Protein 5O9M (pdb70)

Structure (mmCIF, N/CA/C/O backbone):
data_5O9M
#
_entry.id   5O9M
#
_cell.length_a   47.527
_cell.length_b   77.592
_cell.length_c   99.325
_cell.angle_alpha   90.00
_cell.angle_beta   90.00
_cell.angle_gamma   90.00
#
_symmetry.space_group_name_H-M   'P 21 21 21'
#
loop_
_entity.id
_entity.type
_entity.pdbx_description
1 polymer 'Translationally-controlled tumor protein'
2 non-polymer DI(HYDROXYETHYL)ETHER
3 water water
#
loop_
_atom_site.group_PDB
_atom_site.id
_atom_site.type_symbol
_atom_site.label_atom_id
_atom_site.label_alt_id
_atom_site.label_comp_id
_atom_site.label_asym_id
_atom_site.label_entity_id
_atom_site.label_seq_id
_atom_site.pdbx_PDB_ins_code
_atom_site.Cartn_x
_atom_site.Cartn_y
_atom_site.Cartn_z
_atom_site.occupancy
_atom_site.B_iso_or_equiv
_atom_site.auth_seq_id
_atom_site.auth_comp_id
_atom_site.auth_asym_id
_atom_site.auth_atom_id
_atom_site.pdbx_PDB_model_num
ATOM 1 N N . MET A 1 1 ? -9.216 8.999 -20.816 1.00 15.51 1 MET A N 1
ATOM 2 C CA A MET A 1 1 ? -8.870 9.627 -22.119 0.60 12.02 1 MET A CA 1
ATOM 3 C CA B MET A 1 1 ? -9.001 9.668 -22.104 0.40 11.87 1 MET A CA 1
ATOM 4 C C . MET A 1 1 ? -9.396 8.784 -23.264 1.00 13.56 1 MET A C 1
ATOM 5 O O . MET A 1 1 ? -9.203 7.551 -23.243 1.00 14.63 1 MET A O 1
ATOM 14 N N . ILE A 1 2 ? -10.033 9.408 -24.248 1.00 11.55 2 ILE A N 1
ATOM 15 C CA . ILE A 1 2 ? -10.458 8.742 -25.461 1.00 11.78 2 ILE A CA 1
ATOM 16 C C . ILE A 1 2 ? -9.864 9.517 -26.643 1.00 11.19 2 ILE A C 1
ATOM 17 O O . ILE A 1 2 ? -9.888 10.775 -26.663 1.00 11.37 2 ILE A O 1
ATOM 22 N N . ILE A 1 3 ? -9.255 8.802 -27.574 1.00 10.84 3 ILE A N 1
ATOM 23 C CA . ILE A 1 3 ? -8.702 9.375 -28.799 1.00 10.54 3 ILE A CA 1
ATOM 24 C C . ILE A 1 3 ? -9.722 9.192 -29.937 1.00 10.47 3 ILE A C 1
ATOM 25 O O . ILE A 1 3 ? -10.315 8.096 -30.061 1.00 11.54 3 ILE A O 1
ATOM 30 N N . TYR A 1 4 ? -9.957 10.214 -30.763 1.00 9.96 4 TYR A N 1
ATOM 31 C CA . TYR A 1 4 ? -10.817 10.120 -31.923 1.00 9.07 4 TYR A CA 1
ATOM 32 C C . TYR A 1 4 ? -9.951 10.146 -33.172 1.00 10.90 4 TYR A C 1
ATOM 33 O O . TYR A 1 4 ? -9.201 11.125 -33.388 1.00 10.95 4 TYR A O 1
ATOM 42 N N . ARG A 1 5 ? -10.001 9.080 -33.963 1.00 10.88 5 ARG A N 1
ATOM 43 C CA . ARG A 1 5 ? -9.061 8.891 -35.064 1.00 10.42 5 ARG A CA 1
ATOM 44 C C . ARG A 1 5 ? -9.847 8.904 -36.384 1.00 11.72 5 ARG A C 1
ATOM 45 O O . ARG A 1 5 ? -10.984 8.415 -36.460 1.00 12.36 5 ARG A O 1
ATOM 53 N N . ASP A 1 6 ? -9.266 9.502 -37.398 1.00 10.01 6 ASP A N 1
ATOM 54 C CA . ASP A 1 6 ? -9.889 9.488 -38.748 1.00 10.32 6 ASP A CA 1
ATOM 55 C C . ASP A 1 6 ? -9.947 8.050 -39.275 1.00 11.21 6 ASP A C 1
ATOM 56 O O . ASP A 1 6 ? -8.935 7.389 -39.398 1.00 12.65 6 ASP A O 1
ATOM 61 N N . LEU A 1 7 ? -11.159 7.626 -39.585 1.00 13.85 7 LEU A N 1
ATOM 62 C CA A LEU A 1 7 ? -11.447 6.265 -40.048 0.60 15.63 7 LEU A CA 1
ATOM 63 C CA B LEU A 1 7 ? -11.434 6.267 -40.039 0.40 14.76 7 LEU A CA 1
ATOM 64 C C . LEU A 1 7 ? -10.696 5.926 -41.348 1.00 14.48 7 LEU A C 1
ATOM 65 O O . LEU A 1 7 ? -10.330 4.754 -41.583 1.00 18.55 7 LEU A O 1
ATOM 74 N N . ILE A 1 8 ? -10.485 6.938 -42.195 1.00 13.30 8 ILE A N 1
ATOM 75 C CA A ILE A 1 8 ? -9.825 6.761 -43.498 0.50 13.80 8 ILE A CA 1
ATOM 76 C CA B ILE A 1 8 ? -9.822 6.709 -43.472 0.50 13.77 8 ILE A CA 1
ATOM 77 C C . ILE A 1 8 ? -8.305 6.952 -43.426 1.00 14.77 8 ILE A C 1
ATOM 78 O O . ILE A 1 8 ? -7.531 6.116 -43.889 1.00 19.91 8 ILE A O 1
ATOM 87 N N . SER A 1 9 ? -7.860 8.079 -42.859 1.00 12.45 9 SER A N 1
ATOM 88 C CA . SER A 1 9 ? -6.431 8.404 -42.901 1.00 13.18 9 SER A CA 1
ATOM 89 C C . SER A 1 9 ? -5.633 7.853 -41.724 1.00 12.53 9 SER A C 1
ATOM 90 O O . SER A 1 9 ? -4.415 7.862 -41.740 1.00 15.71 9 SER A O 1
ATOM 93 N N . HIS A 1 10 ? -6.336 7.462 -40.664 1.00 12.55 10 HIS A N 1
ATOM 94 C CA . HIS A 1 10 ? -5.736 6.976 -39.414 1.00 12.40 10 HIS A CA 1
ATOM 95 C C . HIS A 1 10 ? -5.036 8.029 -38.596 1.00 12.71 10 HIS A C 1
ATOM 96 O O . HIS A 1 10 ? -4.319 7.701 -37.613 1.00 13.90 10 HIS A O 1
ATOM 103 N N . ASP A 1 11 ? -5.252 9.304 -38.927 1.00 11.47 11 ASP A N 1
ATOM 104 C CA . ASP A 1 11 ? -4.685 10.383 -38.107 1.00 12.39 11 ASP A CA 1
ATOM 105 C C . ASP A 1 11 ? -5.466 10.583 -36.835 1.00 10.65 11 ASP A C 1
ATOM 106 O O . ASP A 1 11 ? -6.697 10.590 -36.824 1.00 10.98 11 ASP A O 1
ATOM 111 N N . GLU A 1 12 ? -4.775 10.877 -35.753 1.00 10.05 12 GLU A N 1
ATOM 112 C CA . GLU A 1 12 ? -5.421 11.375 -34.542 1.00 10.52 12 GLU A CA 1
ATOM 113 C C . GLU A 1 12 ? -6.073 12.729 -34.850 1.00 11.76 12 GLU A C 1
ATOM 114 O O . GLU A 1 12 ? -5.373 13.648 -35.326 1.00 14.96 12 GLU A O 1
ATOM 120 N N . MET A 1 13 ? -7.357 12.893 -34.559 1.00 8.83 13 MET A N 1
ATOM 121 C CA . MET A 1 13 ? -8.037 14.170 -34.845 1.00 9.53 13 MET A CA 1
ATOM 122 C C . MET A 1 13 ? -8.239 15.022 -33.624 1.00 10.57 13 MET A C 1
ATOM 123 O O . MET A 1 13 ? -8.080 16.273 -33.695 1.00 11.44 13 MET A O 1
ATOM 128 N N . PHE A 1 14 ? -8.550 14.413 -32.489 1.00 9.92 14 PHE A N 1
ATOM 129 C CA . PHE A 1 14 ? -8.724 15.128 -31.223 1.00 10.25 14 PHE A CA 1
ATOM 130 C C . PHE A 1 14 ? -8.866 14.082 -30.133 1.00 10.25 14 PHE A C 1
ATOM 131 O O . PHE A 1 14 ? -8.791 12.865 -30.399 1.00 10.51 14 PHE A O 1
ATOM 139 N N . SER A 1 15 ? -9.007 14.532 -28.895 1.00 12.06 15 SER A N 1
ATOM 140 C CA . SER A 1 15 ? -9.262 13.620 -27.769 1.00 12.55 15 SER A CA 1
ATOM 141 C C . SER A 1 15 ? -10.313 14.265 -26.919 1.00 11.79 15 SER A C 1
ATOM 142 O O . SER A 1 15 ? -10.734 15.393 -27.177 1.00 12.92 15 SER A O 1
ATOM 145 N N . ASP A 1 16 ? -10.757 13.579 -25.864 1.00 12.63 16 ASP A N 1
ATOM 146 C CA . ASP A 1 16 ? -11.791 14.117 -24.992 1.00 13.30 16 ASP A CA 1
ATOM 147 C C . ASP A 1 16 ? -11.277 15.044 -23.886 1.00 12.80 16 ASP A C 1
ATOM 148 O O . ASP A 1 16 ? -11.929 15.222 -22.859 1.00 14.75 16 ASP A O 1
ATOM 153 N N . ILE A 1 17 ? -10.135 15.682 -24.136 1.00 12.30 17 ILE A N 1
ATOM 154 C CA A ILE A 1 17 ? -9.759 16.755 -23.233 0.50 13.97 17 ILE A CA 1
ATOM 155 C CA B ILE A 1 17 ? -9.616 16.842 -23.393 0.50 12.10 17 ILE A CA 1
ATOM 156 C C . ILE A 1 17 ? -10.599 17.990 -23.482 1.00 15.66 17 ILE A C 1
ATOM 157 O O . ILE A 1 17 ? -10.687 18.827 -22.592 1.00 21.50 17 ILE A O 1
ATOM 166 N N . TYR A 1 18 ? -11.300 18.089 -24.622 1.00 12.92 18 TYR A N 1
ATOM 167 C CA . TYR A 1 18 ? -12.163 19.226 -24.955 1.00 13.79 18 TYR A CA 1
ATOM 168 C C . TYR A 1 18 ? -13.619 18.865 -24.707 1.00 15.38 18 TYR A C 1
ATOM 169 O O . TYR A 1 18 ? -14.006 17.671 -24.637 1.00 18.77 18 TYR A O 1
ATOM 178 N N . LYS A 1 19 ? -14.448 19.890 -24.596 1.00 19.16 19 LYS A N 1
ATOM 179 C CA . LYS A 1 19 ? -15.906 19.708 -24.526 1.00 20.45 19 LYS A CA 1
ATOM 180 C C . LYS A 1 19 ? -16.399 19.257 -25.911 1.00 17.32 19 LYS A C 1
ATOM 181 O O . LYS A 1 19 ? -16.079 19.872 -26.933 1.00 20.29 19 LYS A O 1
ATOM 183 N N . ILE A 1 20 ? -17.172 18.179 -25.955 1.00 18.23 20 ILE A N 1
ATOM 184 C CA . ILE A 1 20 ? -17.652 17.612 -27.216 1.00 16.32 20 ILE A CA 1
ATOM 185 C C . ILE A 1 20 ? -19.141 17.444 -27.131 1.00 18.28 20 ILE A C 1
ATOM 186 O O . ILE A 1 20 ? -19.664 17.020 -26.095 1.00 20.65 20 ILE A O 1
ATOM 191 N N . ARG A 1 21 ? -19.862 17.839 -28.174 1.00 17.64 21 ARG A N 1
ATOM 192 C CA . ARG A 1 21 ? -21.291 17.590 -28.209 1.00 18.24 21 ARG A CA 1
ATOM 193 C C . ARG A 1 21 ? -21.726 17.151 -29.597 1.00 17.56 21 ARG A C 1
ATOM 194 O O . ARG A 1 21 ? -21.075 17.452 -30.598 1.00 17.66 21 ARG A O 1
ATOM 202 N N . GLU A 1 22 ? -22.802 16.387 -29.647 1.00 18.61 22 GLU A N 1
ATOM 203 C CA . GLU A 1 22 ? -23.365 15.956 -30.912 1.00 19.36 22 GLU A CA 1
ATOM 204 C C . GLU A 1 22 ? -24.282 17.003 -31.456 1.00 20.39 22 GLU A C 1
ATOM 205 O O . GLU A 1 22 ? -25.140 17.587 -30.746 1.00 24.85 22 GLU A O 1
ATOM 211 N N . ILE A 1 23 ? -24.146 17.231 -32.751 1.00 20.11 23 ILE A N 1
ATOM 212 C CA . ILE A 1 23 ? -25.051 18.124 -33.447 1.00 23.87 23 ILE A CA 1
ATOM 213 C C . ILE A 1 23 ? -25.554 17.456 -34.733 1.00 26.82 23 ILE A C 1
ATOM 214 O O . ILE A 1 23 ? -25.089 16.371 -35.106 1.00 21.20 23 ILE A O 1
ATOM 219 N N . ALA A 1 24 ? -26.501 18.102 -35.397 1.00 30.72 24 ALA A N 1
ATOM 220 C CA . ALA A 1 24 ? -27.031 17.619 -36.677 1.00 30.17 24 ALA A CA 1
ATOM 221 C C . ALA A 1 24 ? -27.608 16.204 -36.582 1.00 27.51 24 ALA A C 1
ATOM 222 O O . ALA A 1 24 ? -27.307 15.308 -37.397 1.00 26.70 24 ALA A O 1
ATOM 224 N N . ASP A 1 25 ? -28.439 16.028 -35.561 1.00 28.80 25 ASP A N 1
ATOM 225 C CA . ASP A 1 25 ? -29.097 14.763 -35.241 1.00 32.50 25 ASP A CA 1
ATOM 226 C C . ASP A 1 25 ? -28.131 13.593 -35.246 1.00 31.68 25 ASP A C 1
ATOM 227 O O . ASP A 1 25 ? -28.405 12.554 -35.837 1.00 32.48 25 ASP A O 1
ATOM 232 N N . GLY A 1 26 ? -26.978 13.791 -34.633 1.00 26.65 26 GLY A N 1
ATOM 233 C CA . GLY A 1 26 ? -26.021 12.717 -34.443 1.00 24.29 26 GLY A CA 1
ATOM 234 C C . GLY A 1 26 ? -25.014 12.533 -35.579 1.00 23.70 26 GLY A C 1
ATOM 235 O O . GLY A 1 26 ? -24.183 11.641 -35.528 1.00 23.93 26 GLY A O 1
ATOM 236 N N . LEU A 1 27 ? -25.074 13.405 -36.586 1.00 20.41 27 LEU A N 1
ATOM 237 C CA . LEU A 1 27 ? -24.157 13.306 -37.707 1.00 17.77 27 LEU A CA 1
ATOM 238 C C . LEU A 1 27 ? -22.758 13.856 -37.435 1.00 15.03 27 LEU A C 1
ATOM 239 O O . LEU A 1 27 ? -21.757 13.378 -37.991 1.00 15.75 27 LEU A O 1
ATOM 244 N N . CYS A 1 28 ? -22.677 14.874 -36.566 1.00 15.42 28 CYS A N 1
ATOM 245 C CA . CYS A 1 28 ? -21.425 15.586 -36.398 1.00 15.18 28 CYS A CA 1
ATOM 246 C C . CYS A 1 28 ? -21.092 15.693 -34.930 1.00 15.87 28 CYS A C 1
ATOM 247 O O . CYS A 1 28 ? -21.967 15.683 -34.048 1.00 16.14 28 CYS A O 1
ATOM 250 N N . LEU A 1 29 ? -19.796 15.796 -34.643 1.00 14.79 29 LEU A N 1
ATOM 251 C CA . LEU A 1 29 ? -19.351 16.185 -33.308 1.00 13.98 29 LEU A CA 1
ATOM 252 C C . LEU A 1 29 ? -18.804 17.591 -33.401 1.00 13.64 29 LEU A C 1
ATOM 253 O O . LEU A 1 29 ? -18.031 17.917 -34.314 1.00 14.66 29 LEU A O 1
ATOM 258 N N . GLU A 1 30 ? -19.187 18.418 -32.441 1.00 14.09 30 GLU A N 1
ATOM 259 C CA . GLU A 1 30 ? -18.723 19.774 -32.336 1.00 14.82 30 GLU A CA 1
ATOM 260 C C . GLU A 1 30 ? -17.794 19.827 -31.147 1.00 15.03 30 GLU A C 1
ATOM 261 O O . GLU A 1 30 ? -18.178 19.466 -30.033 1.00 16.64 30 GLU A O 1
ATOM 267 N N . VAL A 1 31 ? -16.540 20.203 -31.370 1.00 12.63 31 VAL A N 1
ATOM 268 C CA . VAL A 1 31 ? -15.507 20.130 -30.343 1.00 12.21 31 VAL A CA 1
ATOM 269 C C . VAL A 1 31 ? -15.110 21.576 -29.993 1.00 11.95 31 VAL A C 1
ATOM 270 O O . VAL A 1 31 ? -14.677 22.340 -30.875 1.00 12.83 31 VAL A O 1
ATOM 274 N N . GLU A 1 32 ? -15.309 21.977 -28.742 1.00 13.46 32 GLU A N 1
ATOM 275 C CA . GLU A 1 32 ? -15.062 23.379 -28.378 1.00 16.94 32 GLU A CA 1
ATOM 276 C C . GLU A 1 32 ? -13.635 23.511 -27.960 1.00 15.69 32 GLU A C 1
ATOM 277 O O . GLU A 1 32 ? -13.181 22.797 -27.053 1.00 20.20 32 GLU A O 1
ATOM 283 N N . GLY A 1 33 ? -12.947 24.463 -28.565 1.00 15.12 33 GLY A N 1
ATOM 284 C CA . GLY A 1 33 ? -11.535 24.649 -28.335 1.00 16.32 33 GLY A CA 1
ATOM 285 C C . GLY A 1 33 ? -11.296 25.884 -27.467 1.00 14.57 33 GLY A C 1
ATOM 286 O O . GLY A 1 33 ? -12.238 26.554 -27.021 1.00 17.02 33 GLY A O 1
ATOM 287 N N . LYS A 1 34 ? -10.026 26.138 -27.258 1.00 15.45 34 LYS A N 1
ATOM 288 C CA . LYS A 1 34 ? -9.637 27.372 -26.580 1.00 14.27 34 LYS A CA 1
ATOM 289 C C . LYS A 1 34 ? -8.526 28.014 -27.408 1.00 14.31 34 LYS A C 1
ATOM 290 O O . LYS A 1 34 ? -7.685 27.314 -27.993 1.00 14.00 34 LYS A O 1
ATOM 295 N N . MET A 1 35 ? -8.456 29.349 -27.429 1.00 15.34 35 MET A N 1
ATOM 296 C CA . MET A 1 35 ? -7.265 29.996 -27.971 1.00 16.29 35 MET A CA 1
ATOM 297 C C . MET A 1 35 ? -6.169 29.919 -26.978 1.00 15.95 35 MET A C 1
ATOM 298 O O . MET A 1 35 ? -6.387 30.247 -25.804 1.00 19.04 35 MET A O 1
ATOM 303 N N . VAL A 1 36 ? -4.995 29.520 -27.434 1.00 15.94 36 VAL A N 1
ATOM 304 C CA . VAL A 1 36 ? -3.808 29.362 -26.581 1.00 15.84 36 VAL A CA 1
ATOM 305 C C . VAL A 1 36 ? -2.559 29.892 -27.223 1.00 16.72 36 VAL A C 1
ATOM 306 O O . VAL A 1 36 ? -2.516 30.085 -28.449 1.00 17.23 36 VAL A O 1
ATOM 310 N N . SER A 1 37 ? -1.546 30.211 -26.425 1.00 17.06 37 SER A N 1
ATOM 311 C CA . SER A 1 37 ? -0.319 30.803 -26.949 1.00 18.07 37 SER A CA 1
ATOM 312 C C . SER A 1 37 ? 0.861 30.020 -26.504 1.00 17.82 37 SER A C 1
ATOM 313 O O . SER A 1 37 ? 1.048 29.749 -25.328 1.00 17.57 37 SER A O 1
ATOM 316 N N . ARG A 1 38 ? 1.706 29.653 -27.424 1.00 21.03 38 ARG A N 1
ATOM 317 C CA . ARG A 1 38 ? 2.929 28.973 -27.084 1.00 21.02 38 ARG A CA 1
ATOM 318 C C . ARG A 1 38 ? 4.046 29.871 -27.498 1.00 23.01 38 ARG A C 1
ATOM 319 O O . ARG A 1 38 ? 3.854 30.895 -28.167 1.00 23.46 38 ARG A O 1
ATOM 327 N N . THR A 1 39 ? 5.250 29.487 -27.117 1.00 23.05 39 THR A N 1
ATOM 328 C CA A THR A 1 39 ? 6.423 30.285 -27.479 0.60 23.27 39 THR A CA 1
ATOM 329 C CA B THR A 1 39 ? 6.401 30.277 -27.443 0.40 23.29 39 THR A CA 1
ATOM 330 C C . THR A 1 39 ? 7.439 29.427 -28.214 1.00 25.09 39 THR A C 1
ATOM 331 O O . THR A 1 39 ? 7.527 28.199 -28.019 1.00 24.69 39 THR A O 1
ATOM 338 N N . GLU A 1 40 ? 8.193 30.070 -29.083 1.00 25.86 40 GLU A N 1
ATOM 339 C CA . GLU A 1 40 ? 9.335 29.434 -29.746 1.00 30.82 40 GLU A CA 1
ATOM 340 C C . GLU A 1 40 ? 10.543 30.335 -29.626 1.00 36.26 40 GLU A C 1
ATOM 341 O O . GLU A 1 40 ? 10.395 31.564 -29.642 1.00 38.75 40 GLU A O 1
ATOM 347 N N . GLY A 1 41 ? 11.732 29.743 -29.500 1.00 35.24 41 GLY A N 1
ATOM 348 C CA . GLY A 1 41 ? 12.975 30.508 -29.442 1.00 37.71 41 GLY A CA 1
ATOM 349 C C . GLY A 1 41 ? 13.457 30.972 -30.808 1.00 43.06 41 GLY A C 1
ATOM 350 O O . GLY A 1 41 ? 13.061 30.403 -31.835 1.00 42.02 41 GLY A O 1
ATOM 351 N N . GLU A 1 63 ? 15.592 35.179 -27.697 1.00 44.56 63 GLU A N 1
ATOM 352 C CA . GLU A 1 63 ? 14.306 35.850 -27.531 1.00 45.16 63 GLU A CA 1
ATOM 353 C C . GLU A 1 63 ? 13.135 34.982 -27.999 1.00 42.71 63 GLU A C 1
ATOM 354 O O . GLU A 1 63 ? 13.220 34.279 -29.001 1.00 43.98 63 GLU A O 1
ATOM 360 N N . SER A 1 64 ? 12.036 35.025 -27.256 1.00 38.25 64 SER A N 1
ATOM 361 C CA . SER A 1 64 ? 10.860 34.244 -27.589 1.00 34.64 64 SER A CA 1
ATOM 362 C C . SER A 1 64 ? 9.940 34.920 -28.633 1.00 27.44 64 SER A C 1
ATOM 363 O O . SER A 1 64 ? 9.872 36.161 -28.696 1.00 30.55 64 SER A O 1
ATOM 366 N N . THR A 1 65 ? 9.281 34.110 -29.456 1.00 28.86 65 THR A N 1
ATOM 367 C CA . THR A 1 65 ? 8.165 34.557 -30.296 1.00 29.27 65 THR A CA 1
ATOM 368 C C . THR A 1 65 ? 6.902 33.928 -29.744 1.00 24.58 65 THR A C 1
ATOM 369 O O . THR A 1 65 ? 6.910 32.759 -29.350 1.00 27.22 65 THR A O 1
ATOM 373 N N . VAL A 1 66 ? 5.820 34.704 -29.673 1.00 24.79 66 VAL A N 1
ATOM 374 C CA . VAL A 1 66 ? 4.522 34.220 -29.232 1.00 22.37 66 VAL A CA 1
ATOM 375 C C . VAL A 1 66 ? 3.614 33.776 -30.403 1.00 22.87 66 VAL A C 1
ATOM 376 O O . VAL A 1 66 ? 3.415 34.545 -31.340 1.00 24.13 66 VAL A O 1
ATOM 380 N N . ILE A 1 67 ? 3.145 32.548 -30.379 1.00 20.65 67 ILE A N 1
ATOM 381 C CA . ILE A 1 67 ? 2.361 31.966 -31.470 1.00 22.56 67 ILE A CA 1
ATOM 382 C C . ILE A 1 67 ? 1.028 31.567 -30.891 1.00 21.18 67 ILE A C 1
ATOM 383 O O . ILE A 1 67 ? 0.951 30.734 -29.982 1.00 19.51 67 ILE A O 1
ATOM 388 N N . THR A 1 68 ? -0.045 32.131 -31.419 1.00 19.94 68 THR A N 1
ATOM 389 C CA . THR A 1 68 ? -1.401 31.918 -30.914 1.00 17.18 68 THR A CA 1
ATOM 390 C C . THR A 1 68 ? -2.219 31.109 -31.938 1.00 18.74 68 THR A C 1
ATOM 391 O O . THR A 1 68 ? -2.116 31.314 -33.181 1.00 20.72 68 THR A O 1
ATOM 395 N N . GLY A 1 69 ? -3.007 30.169 -31.466 1.00 14.84 69 GLY A N 1
ATOM 396 C CA . GLY A 1 69 ? -3.887 29.412 -32.304 1.00 15.70 69 GLY A CA 1
ATOM 397 C C . GLY A 1 69 ? -4.821 28.556 -31.472 1.00 16.52 69 GLY A C 1
ATOM 398 O O . GLY A 1 69 ? -4.868 28.677 -30.226 1.00 16.47 69 GLY A O 1
ATOM 399 N N . VAL A 1 70 ? -5.578 27.679 -32.107 1.00 13.94 70 VAL A N 1
ATOM 400 C CA . VAL A 1 70 ? -6.559 26.850 -31.441 1.00 13.02 70 VAL A CA 1
ATOM 401 C C . VAL A 1 70 ? -5.892 25.662 -30.846 1.00 13.19 70 VAL A C 1
ATOM 402 O O . VAL A 1 70 ? -5.118 24.972 -31.510 1.00 12.56 70 VAL A O 1
ATOM 406 N N . ASP A 1 71 ? -6.180 25.376 -29.566 1.00 11.84 71 ASP A N 1
ATOM 407 C CA . ASP A 1 71 ? -5.534 24.233 -28.932 1.00 12.27 71 ASP A CA 1
ATOM 408 C C . ASP A 1 71 ? -5.670 22.895 -29.668 1.00 11.66 71 ASP A C 1
ATOM 409 O O . ASP A 1 71 ? -4.696 22.155 -29.785 1.00 10.98 71 ASP A O 1
ATOM 414 N N . ILE A 1 72 ? -6.888 22.632 -30.133 1.00 9.98 72 ILE A N 1
ATOM 415 C CA . ILE A 1 72 ? -7.144 21.357 -30.824 1.00 10.47 72 ILE A CA 1
ATOM 416 C C . ILE A 1 72 ? -6.166 21.183 -31.977 1.00 11.60 72 ILE A C 1
ATOM 417 O O . ILE A 1 72 ? -5.611 20.108 -32.143 1.00 10.49 72 ILE A O 1
ATOM 422 N N . VAL A 1 73 ? -5.967 22.231 -32.777 1.00 9.26 73 VAL A N 1
ATOM 423 C CA . VAL A 1 73 ? -5.126 22.186 -33.939 1.00 10.38 73 VAL A CA 1
ATOM 424 C C . VAL A 1 73 ? -3.679 21.955 -33.550 1.00 10.74 73 VAL A C 1
ATOM 425 O O . VAL A 1 73 ? -3.000 21.087 -34.126 1.00 11.33 73 VAL A O 1
ATOM 429 N N . MET A 1 74 ? -3.172 22.690 -32.543 1.00 10.79 74 MET A N 1
ATOM 430 C CA . MET A 1 74 ? -1.788 22.553 -32.139 1.00 10.85 74 MET A CA 1
ATOM 431 C C . MET A 1 74 ? -1.532 21.179 -31.509 1.00 11.21 74 MET A C 1
ATOM 432 O O . MET A 1 74 ? -0.525 20.534 -31.796 1.00 13.32 74 MET A O 1
ATOM 437 N N . ASN A 1 75 ? -2.444 20.718 -30.639 1.00 9.44 75 ASN A N 1
ATOM 438 C CA . ASN A 1 75 ? -2.169 19.499 -29.845 1.00 10.06 75 ASN A CA 1
ATOM 439 C C . ASN A 1 75 ? -2.173 18.262 -30.704 1.00 9.90 75 ASN A C 1
ATOM 440 O O . ASN A 1 75 ? -1.473 17.308 -30.369 1.00 12.70 75 ASN A O 1
ATOM 445 N N . HIS A 1 76 ? -2.996 18.251 -31.755 1.00 8.62 76 HIS A N 1
ATOM 446 C CA . HIS A 1 76 ? -3.168 17.021 -32.562 1.00 9.63 76 HIS A CA 1
ATOM 447 C C . HIS A 1 76 ? -2.543 17.159 -33.946 1.00 10.44 76 HIS A C 1
ATOM 448 O O . HIS A 1 76 ? -2.723 16.298 -34.812 1.00 11.27 76 HIS A O 1
ATOM 455 N N . HIS A 1 77 ? -1.731 18.193 -34.132 1.00 10.60 77 HIS A N 1
ATOM 456 C CA . HIS A 1 77 ? -0.959 18.365 -35.368 1.00 10.05 77 HIS A CA 1
ATOM 457 C C . HIS A 1 77 ? -1.867 18.409 -36.588 1.00 11.64 77 HIS A C 1
ATOM 458 O O . HIS A 1 77 ? -1.551 17.829 -37.666 1.00 12.21 77 HIS A O 1
ATOM 465 N N . LEU A 1 78 ? -3.015 19.069 -36.465 1.00 9.89 78 LEU A N 1
ATOM 466 C CA . LEU A 1 78 ? -3.894 19.273 -37.604 1.00 10.01 78 LEU A CA 1
ATOM 467 C C . LEU A 1 78 ? -3.263 20.294 -38.546 1.00 11.59 78 LEU A C 1
ATOM 468 O O . LEU A 1 78 ? -2.596 21.257 -38.096 1.00 13.91 78 LEU A O 1
ATOM 473 N N . GLN A 1 79 ? -3.484 20.105 -39.852 1.00 11.38 79 GLN A N 1
ATOM 474 C CA . GLN A 1 79 ? -2.826 20.930 -40.893 1.00 11.56 79 GLN A CA 1
ATOM 475 C C . GLN A 1 79 ? -3.868 21.758 -41.595 1.00 13.38 79 GLN A C 1
ATOM 476 O O . GLN A 1 79 ? -4.858 21.227 -42.106 1.00 13.63 79 GLN A O 1
ATOM 482 N N . GLU A 1 80 ? -3.658 23.064 -41.690 1.00 14.48 80 GLU A N 1
ATOM 483 C CA . GLU A 1 80 ? -4.582 23.895 -42.445 1.00 14.70 80 GLU A CA 1
ATOM 484 C C . GLU A 1 80 ? -4.507 23.575 -43.939 1.00 14.19 80 GLU A C 1
ATOM 485 O O . GLU A 1 80 ? -3.425 23.326 -44.475 1.00 17.72 80 GLU A O 1
ATOM 491 N N . THR A 1 81 ? -5.661 23.555 -44.610 1.00 15.04 81 THR A N 1
ATOM 492 C CA . THR A 1 81 ? -5.668 23.387 -46.049 1.00 15.37 81 THR A CA 1
ATOM 493 C C . THR A 1 81 ? -6.690 24.377 -46.605 1.00 19.65 81 THR A C 1
ATOM 494 O O . THR A 1 81 ? -7.303 25.169 -45.868 1.00 19.48 81 THR A O 1
ATOM 498 N N . SER A 1 82 ? -6.893 24.375 -47.913 1.00 18.88 82 SER A N 1
ATOM 499 C CA . SER A 1 82 ? -7.890 25.262 -48.487 1.00 22.18 82 SER A CA 1
ATOM 500 C C . SER A 1 82 ? -8.443 24.682 -49.745 1.00 18.32 82 SER A C 1
ATOM 501 O O . SER A 1 82 ? -7.895 23.740 -50.299 1.00 18.72 82 SER A O 1
ATOM 504 N N . PHE A 1 83 ? -9.549 25.265 -50.168 1.00 19.21 83 PHE A N 1
ATOM 505 C CA . PHE A 1 83 ? -10.344 24.713 -51.264 1.00 20.94 83 PHE A CA 1
ATOM 506 C C . PHE A 1 83 ? -11.045 25.841 -51.996 1.00 24.30 83 PHE A C 1
ATOM 507 O O . PHE A 1 83 ? -11.454 26.820 -51.377 1.00 23.19 83 PHE A O 1
ATOM 515 N N . THR A 1 84 ? -11.253 25.647 -53.282 1.00 24.91 84 THR A N 1
ATOM 516 C CA . THR A 1 84 ? -12.300 26.434 -53.942 1.00 26.66 84 THR A CA 1
ATOM 517 C C . THR A 1 84 ? -13.622 25.739 -53.640 1.00 27.71 84 THR A C 1
ATOM 518 O O . THR A 1 84 ? -13.605 24.575 -53.281 1.00 22.06 84 THR A O 1
ATOM 522 N N . LYS A 1 85 ? -14.772 26.417 -53.783 1.00 25.68 85 LYS A N 1
ATOM 523 C CA . LYS A 1 85 ? -16.043 25.701 -53.633 1.00 22.95 85 LYS A CA 1
ATOM 524 C C . LYS A 1 85 ? -16.169 24.496 -54.527 1.00 27.85 85 LYS A C 1
ATOM 525 O O . LYS A 1 85 ? -16.722 23.464 -54.100 1.00 27.25 85 LYS A O 1
ATOM 531 N N . GLU A 1 86 ? -15.762 24.641 -55.793 1.00 26.28 86 GLU A N 1
ATOM 532 C CA . GLU A 1 86 ? -15.838 23.537 -56.694 1.00 28.18 86 GLU A CA 1
ATOM 533 C C . GLU A 1 86 ? -15.006 22.354 -56.212 1.00 27.16 86 GLU A C 1
ATOM 534 O O . GLU A 1 86 ? -15.483 21.225 -56.277 1.00 26.95 86 GLU A O 1
ATOM 537 N N . ALA A 1 87 ? -13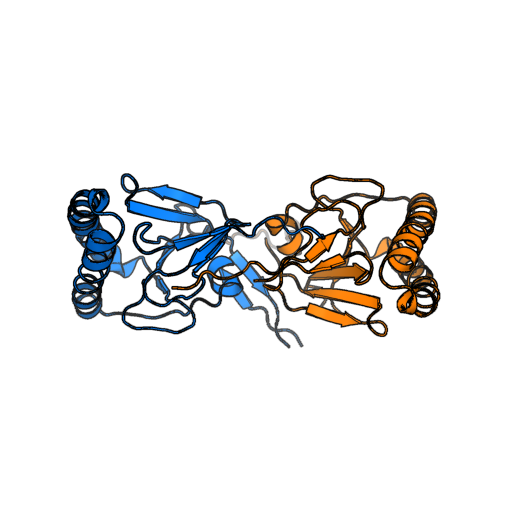.773 22.610 -55.769 1.00 24.34 87 ALA A N 1
ATOM 538 C CA . ALA A 1 87 ? -12.914 21.542 -55.312 1.00 21.93 87 ALA A CA 1
ATOM 539 C C . ALA A 1 87 ? -13.520 20.906 -54.046 1.00 22.04 87 ALA A C 1
ATOM 540 O O . ALA A 1 87 ? -13.454 19.690 -53.907 1.00 24.12 87 ALA A O 1
ATOM 542 N N . TYR A 1 88 ? -14.084 21.715 -53.143 1.00 19.59 88 TYR A N 1
ATOM 543 C CA . TYR A 1 88 ? -14.724 21.141 -51.939 1.00 19.23 88 TYR A CA 1
ATOM 544 C C . TYR A 1 88 ? -15.946 20.263 -52.295 1.00 23.60 88 TYR A C 1
ATOM 545 O O . TYR A 1 88 ? -16.129 19.175 -51.734 1.00 22.42 88 TYR A O 1
ATOM 554 N N . LYS A 1 89 ? -16.810 20.736 -53.211 1.00 21.83 89 LYS A N 1
ATOM 555 C CA . LYS A 1 89 ? -17.939 19.931 -53.703 1.00 23.03 89 LYS A CA 1
ATOM 556 C C . LYS A 1 89 ? -17.504 18.569 -54.235 1.00 25.74 89 LYS A C 1
ATOM 557 O O . LYS A 1 89 ? -18.107 17.540 -53.884 1.00 28.43 89 LYS A O 1
ATOM 563 N N . LYS A 1 90 ? -16.424 18.548 -55.004 1.00 24.56 90 LYS A N 1
ATOM 564 C CA . LYS A 1 90 ? -15.918 17.314 -55.567 1.00 27.87 90 LYS A CA 1
ATOM 565 C C . LYS A 1 90 ? -15.389 16.404 -54.466 1.00 24.49 90 LYS A C 1
ATOM 566 O O . LYS A 1 90 ? -15.682 15.202 -54.434 1.00 26.62 90 LYS A O 1
ATOM 569 N N . TYR A 1 91 ? -14.616 16.995 -53.549 1.00 20.82 91 TYR A N 1
ATOM 570 C CA . TYR A 1 91 ? -13.989 16.252 -52.475 1.00 19.39 91 TYR A CA 1
ATOM 571 C C . TYR A 1 91 ? -15.062 15.615 -51.544 1.00 19.74 91 TYR A C 1
ATOM 572 O O . TYR A 1 91 ? -14.973 14.435 -51.175 1.00 21.19 91 TYR A O 1
ATOM 581 N N . ILE A 1 92 ? -16.078 16.406 -51.193 1.00 18.55 92 ILE A N 1
ATOM 582 C CA . ILE A 1 92 ? -17.034 15.994 -50.178 1.00 19.63 92 ILE A CA 1
ATOM 583 C C . ILE A 1 92 ? -17.945 14.881 -50.726 1.00 22.42 92 ILE A C 1
ATOM 584 O O . ILE A 1 92 ? -18.304 13.958 -50.005 1.00 22.06 92 ILE A O 1
ATOM 589 N N . LYS A 1 93 ? -18.274 14.937 -52.022 1.00 24.94 93 LYS A N 1
ATOM 590 C CA A LYS A 1 93 ? -19.027 13.859 -52.669 0.50 26.13 93 LYS A CA 1
ATOM 591 C CA B LYS A 1 93 ? -19.037 13.851 -52.624 0.50 26.67 93 LYS A CA 1
ATOM 592 C C . LYS A 1 93 ? -18.254 12.534 -52.602 1.00 27.09 93 LYS A C 1
ATOM 593 O O . LYS A 1 93 ? -18.804 11.479 -52.262 1.00 28.98 93 LYS A O 1
ATOM 598 N N . ASP A 1 94 ? -16.964 12.583 -52.921 1.00 23.54 94 ASP A N 1
ATOM 599 C CA . ASP A 1 94 ? -16.123 11.397 -52.836 1.00 28.75 94 ASP A CA 1
ATOM 600 C C . ASP A 1 94 ? -15.987 10.925 -51.388 1.00 22.63 94 ASP A C 1
ATOM 601 O O . ASP A 1 94 ? -15.934 9.730 -51.108 1.00 24.52 94 ASP A O 1
ATOM 606 N N . TYR A 1 95 ? -15.826 11.865 -50.446 1.00 20.37 95 TYR A N 1
ATOM 607 C CA . TYR A 1 95 ? -15.722 11.496 -49.050 1.00 19.14 95 TYR A CA 1
ATOM 608 C C . TYR A 1 95 ? -16.969 10.752 -48.510 1.00 18.53 95 TYR A C 1
ATOM 609 O O . TYR A 1 95 ? -16.839 9.725 -47.828 1.00 20.07 95 TYR A O 1
ATOM 618 N N . MET A 1 96 ? -18.144 11.267 -48.871 1.00 21.88 96 MET A N 1
ATOM 619 C CA . MET A 1 96 ? -19.386 10.544 -48.551 1.00 22.53 96 MET A CA 1
ATOM 620 C C . MET A 1 96 ? -19.429 9.138 -49.091 1.00 21.91 96 MET A C 1
ATOM 621 O O . MET A 1 96 ? -19.877 8.233 -48.413 1.00 28.06 96 MET A O 1
ATOM 626 N N . LYS A 1 97 ? -18.923 8.946 -50.297 1.00 23.69 97 LYS A N 1
ATOM 627 C CA . LYS A 1 97 ? -18.938 7.606 -50.875 1.00 27.01 97 LYS A CA 1
ATOM 628 C C . LYS A 1 97 ? -17.977 6.699 -50.121 1.00 27.79 97 LYS A C 1
ATOM 629 O O . LYS A 1 97 ? -18.287 5.532 -49.911 1.00 33.40 97 LYS A O 1
ATOM 632 N N . SER A 1 98 ? -16.824 7.230 -49.704 1.00 27.45 98 SER A N 1
ATOM 633 C CA A SER A 1 98 ? -15.892 6.411 -48.977 0.50 25.94 98 SER A CA 1
ATOM 634 C CA B SER A 1 98 ? -15.860 6.470 -48.935 0.50 27.55 98 SER A CA 1
ATOM 635 C C . SER A 1 98 ? -16.501 6.041 -47.628 1.00 26.64 98 SER A C 1
ATOM 636 O O . SER A 1 98 ? -16.434 4.879 -47.233 1.00 30.21 98 SER A O 1
ATOM 641 N N . ILE A 1 99 ? -17.108 7.007 -46.924 1.00 22.19 99 ILE A N 1
ATOM 642 C CA . ILE A 1 99 ? -17.737 6.669 -45.641 1.00 22.72 99 ILE A CA 1
ATOM 643 C C . ILE A 1 99 ? -18.950 5.694 -45.810 1.00 21.68 99 ILE A C 1
ATOM 644 O O . ILE A 1 99 ? -19.103 4.751 -45.024 1.00 23.97 99 ILE A O 1
ATOM 649 N N . LYS A 1 100 ? -19.765 5.895 -46.856 1.00 22.68 100 LYS A N 1
ATOM 650 C CA . LYS A 1 100 ? -20.881 4.976 -47.130 1.00 28.17 100 LYS A CA 1
ATOM 651 C C . LYS A 1 100 ? -20.360 3.551 -47.239 1.00 32.93 100 LYS A C 1
ATOM 652 O O . LYS A 1 100 ? -20.936 2.624 -46.662 1.00 30.53 100 LYS A O 1
ATOM 656 N N . GLY A 1 101 ? -19.245 3.385 -47.941 1.00 30.70 101 GLY A N 1
ATOM 657 C CA . GLY A 1 101 ? -18.667 2.066 -48.134 1.00 36.95 101 GLY A CA 1
ATOM 658 C C . GLY A 1 101 ? -18.220 1.455 -46.819 1.00 35.77 101 GLY A C 1
ATOM 659 O O . GLY A 1 101 ? -18.435 0.284 -46.570 1.00 37.57 101 GLY A O 1
ATOM 660 N N . LYS A 1 102 ? -17.632 2.267 -45.950 1.00 29.49 102 LYS A N 1
ATOM 661 C CA . LYS A 1 102 ? -17.214 1.780 -44.644 1.00 30.11 102 LYS A CA 1
ATOM 662 C C . LYS A 1 102 ? -18.419 1.356 -43.810 1.00 30.00 102 LYS A C 1
ATOM 663 O O . LYS A 1 102 ? -18.396 0.307 -43.174 1.00 34.09 102 LYS A O 1
ATOM 668 N N . LEU A 1 103 ? -19.458 2.196 -43.781 1.00 29.32 103 LEU A N 1
ATOM 669 C CA . LEU A 1 103 ? -20.693 1.873 -43.055 1.00 29.01 103 LEU A CA 1
ATOM 670 C C . LEU A 1 103 ? -21.385 0.605 -43.570 1.00 34.43 103 LEU A C 1
ATOM 671 O O . LEU A 1 103 ? -22.006 -0.160 -42.818 1.00 34.95 103 LEU A O 1
ATOM 676 N N . GLU A 1 104 ? -21.295 0.380 -44.867 1.00 33.09 104 GLU A N 1
ATOM 677 C CA . GLU A 1 104 ? -21.943 -0.809 -45.428 1.00 39.14 104 GLU A CA 1
ATOM 678 C C . GLU A 1 104 ? -21.275 -2.073 -44.888 1.00 40.51 104 GLU A C 1
ATOM 679 O O . GLU A 1 104 ? -21.932 -3.108 -44.691 1.00 45.20 104 GLU A O 1
ATOM 685 N N . GLU A 1 105 ? -19.963 -2.003 -44.691 1.00 37.39 105 GLU A N 1
ATOM 686 C CA . GLU A 1 105 ? -19.200 -3.140 -44.183 1.00 44.45 105 GLU A CA 1
ATOM 687 C C . GLU A 1 105 ? -19.385 -3.304 -42.683 1.00 44.99 105 GLU A C 1
ATOM 688 O O . GLU A 1 105 ? -19.625 -4.408 -42.184 1.00 46.76 105 GLU A O 1
ATOM 690 N N . GLN A 1 106 ? -19.296 -2.183 -41.974 1.00 45.21 106 GLN A N 1
ATOM 691 C CA . GLN A 1 106 ? -19.197 -2.172 -40.520 1.00 45.85 106 GLN A CA 1
ATOM 692 C C . GLN A 1 106 ? -20.504 -1.875 -39.778 1.00 44.66 106 GLN A C 1
ATOM 693 O O . GLN A 1 106 ? -20.770 -2.479 -38.747 1.00 52.51 106 GLN A O 1
ATOM 696 N N . ARG A 1 107 ? -21.307 -0.933 -40.275 1.00 35.48 107 ARG A N 1
ATOM 697 C CA . ARG A 1 107 ? -22.474 -0.457 -39.537 1.00 36.64 107 ARG A CA 1
ATOM 698 C C . ARG A 1 107 ? -23.658 -0.139 -40.464 1.00 44.12 107 ARG A C 1
ATOM 699 O O . ARG A 1 107 ? -24.043 1.025 -40.603 1.00 35.00 107 ARG A O 1
ATOM 707 N N . PRO A 1 108 ? -24.245 -1.167 -41.109 1.00 39.24 108 PRO A N 1
ATOM 708 C CA . PRO A 1 108 ? -25.236 -0.917 -42.175 1.00 37.84 108 PRO A CA 1
ATOM 709 C C . PRO A 1 108 ? -26.454 -0.076 -41.771 1.00 34.70 108 PRO A C 1
ATOM 710 O O . PRO A 1 108 ? -27.057 0.603 -42.619 1.00 37.95 108 PRO A O 1
ATOM 714 N N . GLU A 1 109 ? -26.777 -0.081 -40.486 1.00 39.69 109 GLU A N 1
ATOM 715 C CA . GLU A 1 109 ? -27.858 0.742 -39.972 1.00 40.36 109 GLU A CA 1
ATOM 716 C C . GLU A 1 109 ? -27.588 2.255 -40.084 1.00 42.11 109 GLU A C 1
ATOM 717 O O . GLU A 1 109 ? -28.532 3.037 -40.103 1.00 42.32 109 GLU A O 1
ATOM 723 N N . ARG A 1 110 ? -26.323 2.672 -40.169 1.00 39.03 110 ARG A N 1
ATOM 724 C CA . ARG A 1 110 ? -26.031 4.106 -40.289 1.00 32.53 110 ARG A CA 1
ATOM 725 C C . ARG A 1 110 ? -26.076 4.609 -41.717 1.00 32.55 110 ARG A C 1
ATOM 726 O O . ARG A 1 110 ? -26.030 5.810 -41.926 1.00 31.61 110 ARG A O 1
ATOM 734 N N . VAL A 1 111 ? -26.144 3.721 -42.702 1.00 29.58 111 VAL A N 1
ATOM 735 C CA . VAL A 1 111 ? -26.039 4.161 -44.095 1.00 28.92 111 VAL A CA 1
ATOM 736 C C . VAL A 1 111 ? -27.072 5.214 -44.482 1.00 29.92 111 VAL A C 1
ATOM 737 O O . VAL A 1 111 ? -26.711 6.276 -45.011 1.00 28.70 111 VAL A O 1
ATOM 741 N N . LYS A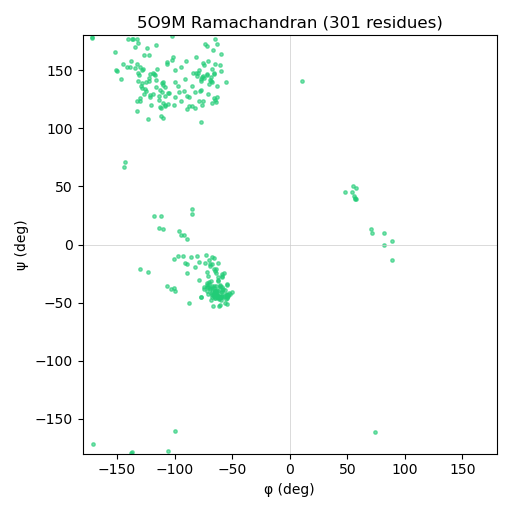 1 112 ? -28.350 4.959 -44.194 1.00 34.75 112 LYS A N 1
ATOM 742 C CA . LYS A 1 112 ? -29.416 5.888 -44.593 1.00 35.34 112 LYS A CA 1
ATOM 743 C C . LYS A 1 112 ? -29.340 7.237 -43.864 1.00 31.47 112 LYS A C 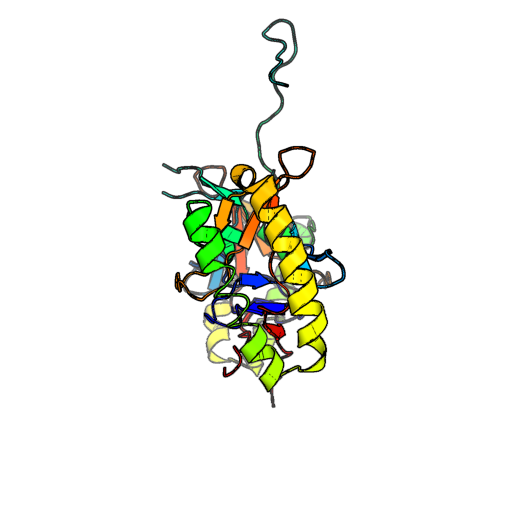1
ATOM 744 O O . LYS A 1 112 ? -29.341 8.302 -44.524 1.00 32.07 112 LYS A O 1
ATOM 747 N N . PRO A 1 113 ? -29.287 7.230 -42.520 1.00 32.52 113 PRO A N 1
ATOM 748 C CA . PRO A 1 113 ? -29.130 8.548 -41.897 1.00 31.67 113 PRO A CA 1
ATOM 749 C C . PRO A 1 113 ? -27.831 9.248 -42.266 1.00 32.43 113 PRO A C 1
ATOM 750 O O . PRO A 1 113 ? -27.810 10.470 -42.247 1.00 28.43 113 PRO A O 1
ATOM 754 N N . PHE A 1 114 ? -26.767 8.516 -42.581 1.00 29.61 114 PHE A N 1
ATOM 755 C CA . PHE A 1 114 ? -25.538 9.208 -42.961 1.00 25.60 114 PHE A CA 1
ATOM 756 C C . PHE A 1 114 ? -25.737 9.905 -44.301 1.00 26.55 114 PHE A C 1
ATOM 757 O O . PHE A 1 114 ? -25.430 11.096 -44.462 1.00 23.29 114 PHE A O 1
ATOM 765 N N . MET A 1 115 ? -26.280 9.163 -45.248 1.00 26.45 115 MET A N 1
ATOM 766 C CA . MET A 1 115 ? -26.414 9.726 -46.597 1.00 27.45 115 MET A CA 1
ATOM 767 C C . MET A 1 115 ? -27.422 10.881 -46.664 1.00 24.14 115 MET A C 1
ATOM 768 O O . MET A 1 115 ? -27.140 11.898 -47.318 1.00 24.54 115 MET A O 1
ATOM 773 N N . THR A 1 116 ? -28.565 10.796 -45.992 1.00 23.81 116 THR A N 1
ATOM 774 C CA . THR A 1 116 ? -29.505 11.921 -45.983 1.00 25.51 116 THR A CA 1
ATOM 775 C C . THR A 1 116 ? -28.987 13.078 -45.132 1.00 25.25 116 THR A C 1
ATOM 776 O O . THR A 1 116 ? -29.178 14.277 -45.439 1.00 25.71 116 THR A O 1
ATOM 780 N N . GLY A 1 117 ? -28.327 12.738 -44.035 1.00 20.67 117 GLY A N 1
ATOM 781 C CA . GLY A 1 117 ? -27.845 13.792 -43.174 1.00 24.00 117 GLY A CA 1
ATOM 782 C C . GLY A 1 117 ? -26.710 14.525 -43.824 1.00 21.63 117 GLY A C 1
ATOM 783 O O . GLY A 1 117 ? -26.637 15.753 -43.744 1.00 20.36 117 GLY A O 1
ATOM 784 N N . ALA A 1 118 ? -25.795 13.789 -44.452 1.00 19.37 118 ALA A N 1
ATOM 785 C CA . ALA A 1 118 ? -24.670 14.454 -45.102 1.00 20.05 118 ALA A CA 1
ATOM 786 C C . ALA A 1 118 ? -25.120 15.284 -46.313 1.00 19.11 118 ALA A C 1
ATOM 787 O O . ALA A 1 118 ? -24.565 16.379 -46.550 1.00 19.69 118 ALA A O 1
ATOM 789 N N . ALA A 1 119 ? -26.086 14.776 -47.054 1.00 19.55 119 ALA A N 1
ATOM 790 C CA . ALA A 1 119 ? -26.646 15.581 -48.169 1.00 18.30 119 ALA A CA 1
ATOM 791 C C . ALA A 1 119 ? -27.156 16.942 -47.699 1.00 20.97 119 ALA A C 1
ATOM 792 O O . ALA A 1 119 ? -26.858 17.982 -48.335 1.00 20.95 119 ALA A O 1
ATOM 794 N N . GLU A 1 120 ? -27.844 16.965 -46.555 1.00 20.71 120 GLU A N 1
ATOM 795 C CA . GLU A 1 120 ? -28.329 18.211 -45.979 1.00 22.42 120 GLU A CA 1
ATOM 796 C C . GLU A 1 120 ? -27.208 19.121 -45.534 1.00 28.03 120 GLU A C 1
ATOM 797 O O . GLU A 1 120 ? -27.237 20.334 -45.746 1.00 25.31 120 GLU A O 1
ATOM 803 N N . GLN A 1 121 ? -26.194 18.544 -44.907 1.00 20.56 121 GLN A N 1
ATOM 804 C CA . GLN A 1 121 ? -25.142 19.348 -44.371 1.00 24.35 121 GLN A CA 1
ATOM 805 C C . GLN A 1 121 ? -24.262 19.955 -45.441 1.00 22.38 121 GLN A C 1
ATOM 806 O O . GLN A 1 121 ? -23.895 21.107 -45.311 1.00 24.04 121 GLN A O 1
ATOM 812 N N . ILE A 1 122 ? -24.006 19.217 -46.526 1.00 20.05 122 ILE A N 1
ATOM 813 C CA . ILE A 1 122 ? -23.184 19.741 -47.623 1.00 19.45 122 ILE A CA 1
ATOM 814 C C . ILE A 1 122 ? -23.762 21.080 -48.126 1.00 17.48 122 ILE A C 1
ATOM 815 O O . ILE A 1 122 ? -23.011 22.040 -48.385 1.00 18.47 122 ILE A O 1
ATOM 820 N N . LYS A 1 123 ? -25.084 21.136 -48.272 1.00 15.24 123 LYS A N 1
ATOM 821 C CA . LYS A 1 123 ? -25.710 22.362 -48.790 1.00 13.66 123 LYS A CA 1
ATOM 822 C C . LYS A 1 123 ? -25.478 23.548 -47.859 1.00 19.28 123 LYS A C 1
ATOM 823 O O . LYS A 1 123 ? -25.236 24.678 -48.298 1.00 18.22 123 LYS A O 1
ATOM 829 N N . HIS A 1 124 ? -25.551 23.264 -46.571 1.00 19.69 124 HIS A N 1
ATOM 830 C CA . HIS A 1 124 ? -25.330 24.296 -45.579 1.00 24.62 124 HIS A CA 1
ATOM 831 C C . HIS A 1 124 ? -23.852 24.683 -45.430 1.00 21.44 124 HIS A C 1
ATOM 832 O O . HIS A 1 124 ? -23.552 25.865 -45.300 1.00 19.30 124 HIS A O 1
ATOM 839 N N . ILE A 1 125 ? -22.952 23.721 -45.510 1.00 17.81 125 ILE A N 1
ATOM 840 C CA . ILE A 1 125 ? -21.525 24.043 -45.479 1.00 20.84 125 ILE A CA 1
ATOM 841 C C . ILE A 1 125 ? -21.221 24.946 -46.685 1.00 20.64 125 ILE A C 1
ATOM 842 O O . ILE A 1 125 ? -20.595 26.002 -46.524 1.00 20.47 125 ILE A O 1
ATOM 847 N N . LEU A 1 126 ? -21.716 24.591 -47.881 1.00 16.67 126 LEU A N 1
ATOM 848 C CA . LEU A 1 126 ? -21.449 25.459 -49.035 1.00 16.40 126 LEU A CA 1
ATOM 849 C C . LEU A 1 126 ? -22.081 26.840 -48.906 1.00 17.06 126 LEU A C 1
ATOM 850 O O . LEU A 1 126 ? -21.490 27.809 -49.348 1.00 19.58 126 LEU A O 1
ATOM 855 N N . ALA A 1 127 ? -23.270 26.941 -48.317 1.00 17.43 127 ALA A N 1
ATOM 856 C CA . ALA A 1 127 ? -23.926 28.241 -48.151 1.00 18.10 127 ALA A CA 1
ATOM 857 C C . ALA A 1 127 ? -23.108 29.144 -47.230 1.00 21.35 127 ALA A C 1
ATOM 858 O O . ALA A 1 127 ? -23.249 30.376 -47.294 1.00 25.14 127 ALA A O 1
ATOM 860 N N . ASN A 1 128 ? -22.309 28.536 -46.364 1.00 21.32 128 ASN A N 1
ATOM 861 C CA . ASN A 1 128 ? -21.562 29.292 -45.389 1.00 22.33 128 ASN 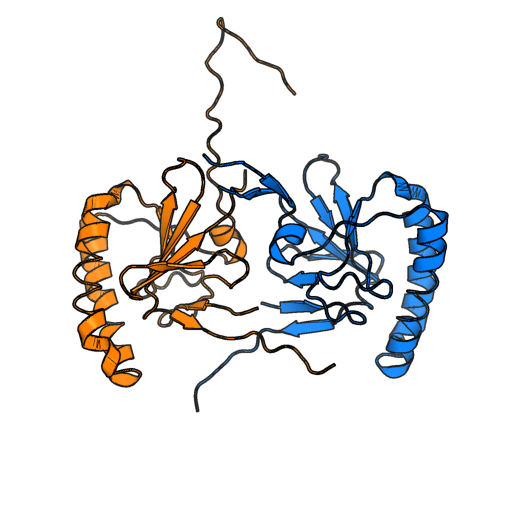A CA 1
ATOM 862 C C . ASN A 1 128 ? -20.082 29.124 -45.577 1.00 19.86 128 ASN A C 1
ATOM 863 O O . ASN A 1 128 ? -19.296 29.315 -44.645 1.00 19.87 128 ASN A O 1
ATOM 868 N N . PHE A 1 129 ? -19.694 28.789 -46.801 1.00 18.49 129 PHE A N 1
ATOM 869 C CA . PHE A 1 129 ? -18.321 28.406 -47.120 1.00 16.12 129 PHE A CA 1
ATOM 870 C C . PHE A 1 129 ? -17.276 29.398 -46.664 1.00 17.95 129 PHE A C 1
ATOM 871 O O . PHE A 1 129 ? -16.236 29.016 -46.161 1.00 17.96 129 PHE A O 1
ATOM 879 N N . LYS A 1 130 ? -17.555 30.679 -46.851 1.00 19.44 130 LYS A N 1
ATOM 880 C CA . LYS A 1 130 ? -16.584 31.684 -46.479 1.00 20.24 130 LYS A CA 1
ATOM 881 C C . LYS A 1 130 ? -16.276 31.745 -44.986 1.00 22.23 130 LYS A C 1
ATOM 882 O O . LYS A 1 130 ? -15.253 32.321 -44.561 1.00 25.28 130 LYS A O 1
ATOM 884 N N . ASN A 1 131 ? -17.168 31.234 -44.144 1.00 18.33 131 ASN A N 1
ATOM 885 C CA . ASN A 1 131 ? -16.991 31.369 -42.719 1.00 20.38 131 ASN A CA 1
ATOM 886 C C . ASN A 1 131 ? -15.995 30.377 -42.154 1.00 18.71 131 ASN A C 1
ATOM 887 O O . ASN A 1 131 ? -15.506 30.525 -41.043 1.00 22.41 131 ASN A O 1
ATOM 892 N N . TYR A 1 132 ? -15.651 29.341 -42.907 1.00 15.52 132 TYR A N 1
ATOM 893 C CA . TYR A 1 132 ? -14.812 28.260 -42.370 1.00 13.92 132 TYR A CA 1
ATOM 894 C C . TYR A 1 132 ? -13.340 28.325 -42.721 1.00 18.01 132 TYR A C 1
ATOM 895 O O . TYR A 1 132 ? -12.948 28.828 -43.796 1.00 18.62 132 TYR A O 1
ATOM 904 N N . GLN A 1 133 ? -12.524 27.803 -41.815 1.00 14.84 133 GLN A N 1
ATOM 905 C CA . GLN A 1 133 ? -11.198 27.350 -42.159 1.00 14.96 133 GLN A CA 1
ATOM 906 C C . GLN A 1 133 ? -11.227 25.836 -42.147 1.00 13.94 133 GLN A C 1
ATOM 907 O O . GLN A 1 133 ? -12.044 25.225 -41.462 1.00 15.85 133 GLN A O 1
ATOM 913 N N . PHE A 1 134 ? -10.292 25.251 -42.860 1.00 13.46 134 PHE A N 1
ATOM 914 C CA . PHE A 1 134 ? -10.310 23.833 -43.181 1.00 11.87 134 PHE A CA 1
ATOM 915 C C . PHE A 1 134 ? -9.064 23.147 -42.675 1.00 12.74 134 PHE A C 1
ATOM 916 O O . PHE A 1 134 ? -7.951 23.649 -42.875 1.00 14.32 134 PHE A O 1
ATOM 924 N N . PHE A 1 135 ? -9.242 22.050 -41.901 1.00 11.54 135 PHE A N 1
ATOM 925 C CA . PHE A 1 135 ? -8.124 21.333 -41.302 1.00 12.07 135 PHE A CA 1
ATOM 926 C C . PHE A 1 135 ? -8.167 19.867 -41.593 1.00 12.46 135 PHE A C 1
ATOM 927 O O . PHE A 1 135 ? -9.205 19.231 -41.534 1.00 14.47 135 PHE A O 1
ATOM 935 N N . ILE A 1 136 ? -7.001 19.326 -41.871 1.00 11.53 136 ILE A N 1
ATOM 936 C CA . ILE A 1 136 ? -6.893 17.859 -42.118 1.00 11.57 136 ILE A CA 1
ATOM 937 C C . ILE A 1 136 ? -5.887 17.242 -41.120 1.00 11.30 136 ILE A C 1
ATOM 938 O O . ILE A 1 136 ? -5.126 17.929 -40.458 1.00 10.96 136 ILE A O 1
ATOM 943 N N . GLY A 1 137 ? -5.937 15.924 -40.979 1.00 11.77 137 GLY A N 1
ATOM 944 C CA . GLY A 1 137 ? -4.992 15.203 -40.156 1.00 11.33 137 GLY A CA 1
ATOM 945 C C . GLY A 1 137 ? -3.545 15.388 -40.612 1.00 10.28 137 GLY A C 1
ATOM 946 O O . GLY A 1 137 ? -3.274 15.810 -41.748 1.00 11.24 137 GLY A O 1
ATOM 947 N N . GLU A 1 138 ? -2.610 15.040 -39.724 1.00 10.13 138 GLU A N 1
ATOM 948 C CA . GLU A 1 138 ? -1.191 15.266 -39.960 1.00 11.10 138 GLU A CA 1
ATOM 949 C C . GLU A 1 138 ? -0.671 14.663 -41.273 1.00 11.52 138 GLU A C 1
ATOM 950 O O . GLU A 1 138 ? 0.179 15.263 -41.902 1.00 14.10 138 GLU A O 1
ATOM 956 N N . ASN A 1 139 ? -1.221 13.512 -41.649 1.00 12.82 139 ASN A N 1
ATOM 957 C CA . ASN A 1 139 ? -0.771 12.794 -42.870 1.00 12.90 139 ASN A CA 1
ATOM 958 C C . ASN A 1 139 ? -1.166 13.544 -44.145 1.00 14.09 139 ASN A C 1
ATOM 959 O O . ASN A 1 139 ? -0.610 13.259 -45.213 1.00 15.18 139 ASN A O 1
ATOM 964 N N . MET A 1 140 ? -2.112 14.477 -44.033 1.00 11.38 140 MET A N 1
ATOM 965 C CA . MET A 1 140 ? -2.602 15.260 -45.171 1.00 11.01 140 MET A CA 1
ATOM 966 C C . MET A 1 140 ? -3.073 14.365 -46.300 1.00 11.06 140 MET A C 1
ATOM 967 O O . MET A 1 140 ? -2.802 14.657 -47.498 1.00 14.64 140 MET A O 1
ATOM 972 N N . ASN A 1 141 ? -3.828 13.342 -45.976 1.00 12.45 141 ASN A N 1
ATOM 973 C CA . ASN A 1 141 ? -4.375 12.413 -46.968 1.00 13.08 141 ASN A CA 1
ATOM 974 C C . ASN A 1 141 ? -5.588 13.048 -47.643 1.00 13.11 141 ASN A C 1
ATOM 975 O O . ASN A 1 141 ? -6.526 13.423 -46.940 1.00 14.31 141 ASN A O 1
ATOM 980 N N . PRO A 1 142 ? -5.577 13.167 -48.993 1.00 14.50 142 PRO A N 1
ATOM 981 C CA . PRO A 1 142 ? -6.705 13.828 -49.684 1.00 14.80 142 PRO A CA 1
ATOM 982 C C . PRO A 1 142 ? -8.048 13.111 -49.512 1.00 16.26 142 PRO A C 1
ATOM 983 O O . PRO A 1 142 ? -9.093 13.680 -49.856 1.00 19.70 142 PRO A O 1
ATOM 987 N N . ASP A 1 143 ? -8.006 11.867 -49.076 1.00 13.69 143 ASP A N 1
ATOM 988 C CA . ASP A 1 143 ? -9.201 11.077 -48.843 1.00 14.90 143 ASP A CA 1
ATOM 989 C C . ASP A 1 143 ? -9.688 11.172 -47.384 1.00 13.42 143 ASP A C 1
ATOM 990 O O . ASP A 1 143 ? -10.787 10.720 -47.094 1.00 14.68 143 ASP A O 1
ATOM 995 N N . GLY A 1 144 ? -8.868 11.757 -46.525 1.00 12.46 144 GLY A N 1
ATOM 996 C CA . GLY A 1 144 ? -9.240 11.874 -45.099 1.00 12.76 144 GLY A CA 1
ATOM 997 C C . GLY A 1 144 ? -10.315 12.916 -44.860 1.00 11.38 144 GLY A C 1
ATOM 998 O O . GLY A 1 144 ? -10.689 13.647 -45.793 1.00 12.50 144 GLY A O 1
ATOM 999 N N . MET A 1 145 ? -10.815 12.975 -43.639 1.00 10.74 145 MET A N 1
ATOM 1000 C CA . MET A 1 145 ? -11.801 13.994 -43.250 1.00 10.65 145 MET A CA 1
ATOM 1001 C C . MET A 1 145 ? -11.191 15.408 -43.290 1.00 11.48 145 MET A C 1
ATOM 1002 O O . MET A 1 145 ? -9.988 15.609 -42.993 1.00 12.30 145 MET A O 1
ATOM 1007 N N . VAL A 1 146 ? -12.053 16.380 -43.619 1.00 11.29 146 VAL A N 1
ATOM 1008 C CA . VAL A 1 146 ? -11.697 17.801 -43.501 1.00 11.97 146 VAL A CA 1
ATOM 1009 C C . VAL A 1 146 ? -12.536 18.398 -42.386 1.00 11.55 146 VAL A C 1
ATOM 1010 O O . VAL A 1 146 ? -13.773 18.457 -42.512 1.00 12.85 146 VAL A O 1
ATOM 1014 N N . ALA A 1 147 ? -11.893 18.758 -41.260 1.00 10.13 147 ALA A N 1
ATOM 1015 C CA . ALA A 1 147 ? -12.608 19.362 -40.163 1.00 10.35 147 ALA A CA 1
ATOM 1016 C C . ALA A 1 147 ? -12.859 20.848 -40.442 1.00 11.34 147 ALA A C 1
ATOM 1017 O O . ALA A 1 147 ? -12.012 21.515 -41.102 1.00 12.08 147 ALA A O 1
ATOM 1019 N N . LEU A 1 148 ? -13.976 21.370 -39.950 1.00 10.68 148 LEU A N 1
ATOM 1020 C CA . LEU A 1 148 ? -14.285 22.785 -40.175 1.00 11.05 148 LEU A CA 1
ATOM 1021 C C . LEU A 1 148 ? -14.067 23.591 -38.893 1.00 13.52 148 LEU A C 1
ATOM 1022 O O . LEU A 1 148 ? -14.560 23.211 -37.838 1.00 16.24 148 LEU A O 1
ATOM 1027 N N . LEU A 1 149 ? -13.341 24.704 -38.970 1.00 11.76 149 LEU A N 1
ATOM 1028 C CA . LEU A 1 149 ? -13.171 25.616 -37.818 1.00 12.64 149 LEU A CA 1
ATOM 1029 C C . LEU A 1 149 ? -14.012 26.846 -38.026 1.00 13.58 149 LEU A C 1
ATOM 1030 O O . LEU A 1 149 ? -13.944 27.474 -39.093 1.00 14.47 149 LEU A O 1
ATOM 1035 N N . ASP A 1 150 ? -14.796 27.210 -37.018 1.00 14.97 150 ASP A N 1
ATOM 1036 C CA . ASP A 1 150 ? -15.554 28.468 -37.018 1.00 18.70 150 ASP A CA 1
ATOM 1037 C C . ASP A 1 150 ? -15.499 29.055 -35.598 1.00 21.03 150 ASP A C 1
ATOM 1038 O O . ASP A 1 150 ? -14.909 28.448 -34.701 1.00 19.31 150 ASP A O 1
ATOM 1043 N N . TYR A 1 151 ? -16.079 30.230 -35.417 1.00 22.75 151 TYR A N 1
ATOM 1044 C CA . TYR A 1 151 ? -16.055 30.903 -34.121 1.00 25.05 151 TYR A CA 1
ATOM 1045 C C . TYR A 1 151 ? -17.473 31.145 -33.624 1.00 34.74 151 TYR A C 1
ATOM 1046 O O . TYR A 1 151 ? -18.383 31.359 -34.429 1.00 34.03 151 TYR A O 1
ATOM 1055 N N . ARG A 1 152 ? -17.658 31.082 -32.301 1.00 33.65 152 ARG A N 1
ATOM 1056 C CA . ARG A 1 152 ? -18.956 31.308 -31.669 1.00 37.55 152 ARG A CA 1
ATOM 1057 C C . ARG A 1 152 ? -19.417 32.740 -31.885 1.00 41.62 152 ARG A C 1
ATOM 1058 O O . ARG A 1 152 ? -18.681 33.559 -32.426 1.00 41.90 152 ARG A O 1
ATOM 1066 N N . GLU A 1 153 ? -20.624 33.035 -31.409 1.00 48.98 153 GLU A N 1
ATOM 1067 C CA . GLU A 1 153 ? -21.233 34.354 -31.557 1.00 54.17 153 GLU A CA 1
ATOM 1068 C C . GLU A 1 153 ? -20.388 35.465 -30.931 1.00 54.54 153 GLU A C 1
ATOM 1069 O O . GLU A 1 153 ? -20.461 36.625 -31.355 1.00 59.10 153 GLU A O 1
ATOM 1070 N N . ASP A 1 154 ? -19.591 35.117 -29.921 1.00 44.21 154 ASP A N 1
ATOM 1071 C CA . ASP A 1 154 ? -18.681 36.084 -29.324 1.00 44.49 154 ASP A CA 1
ATOM 1072 C C . ASP A 1 154 ? -17.569 36.434 -30.293 1.00 45.06 154 ASP A C 1
ATOM 1073 O O . ASP A 1 154 ? -16.882 37.428 -30.133 1.00 50.06 154 ASP A O 1
ATOM 1078 N N . GLY A 1 155 ? -17.378 35.590 -31.296 1.00 42.15 155 GLY A N 1
ATOM 1079 C CA . GLY A 1 155 ? -16.371 35.855 -32.301 1.00 44.38 155 GLY A CA 1
ATOM 1080 C C . GLY A 1 155 ? -14.995 35.431 -31.840 1.00 43.40 155 GLY A C 1
ATOM 1081 O O . GLY A 1 155 ? -14.030 35.573 -32.598 1.00 48.08 155 GLY A O 1
ATOM 1082 N N . VAL A 1 156 ? -14.890 34.892 -30.620 1.00 38.95 156 VAL A N 1
ATOM 1083 C CA . VAL A 1 156 ? -13.571 34.566 -30.078 1.00 36.27 156 VAL A CA 1
ATOM 1084 C C . VAL A 1 156 ? -13.336 33.119 -29.643 1.00 31.98 156 VAL A C 1
ATOM 1085 O O . VAL A 1 156 ? -12.197 32.696 -29.562 1.00 35.51 156 VAL A O 1
ATOM 1089 N N . THR A 1 157 ? -14.410 32.395 -29.334 1.00 29.64 157 THR A N 1
ATOM 1090 C CA . THR A 1 157 ? -14.325 30.993 -28.928 1.00 29.14 157 THR A CA 1
ATOM 1091 C C . THR A 1 157 ? -14.389 30.067 -30.158 1.00 28.26 157 THR A C 1
ATOM 1092 O O . THR A 1 157 ? -15.377 30.050 -30.868 1.00 25.91 157 THR A O 1
ATOM 1096 N N . PRO A 1 158 ? -13.321 29.316 -30.415 1.00 18.60 158 PRO A N 1
ATOM 1097 C CA . PRO A 1 158 ? -13.246 28.440 -31.591 1.00 15.02 158 PRO A CA 1
ATOM 1098 C C . PRO A 1 158 ? -13.988 27.128 -31.346 1.00 16.94 158 PRO A C 1
ATOM 1099 O O . PRO A 1 158 ? -14.017 26.570 -30.261 1.00 18.94 158 PRO A O 1
ATOM 1103 N N . TYR A 1 159 ? -14.603 26.629 -32.392 1.00 13.99 159 TYR A N 1
ATOM 1104 C CA . TYR A 1 159 ? -15.123 25.253 -32.318 1.00 13.55 159 TYR A CA 1
ATOM 1105 C C . TYR A 1 159 ? -14.873 24.602 -33.662 1.00 12.93 159 TYR A C 1
ATOM 1106 O O . TYR A 1 159 ? -14.782 25.249 -34.716 1.00 13.31 159 TYR A O 1
ATOM 1115 N N . MET A 1 160 ? -14.750 23.280 -33.614 1.00 11.51 160 MET A N 1
ATOM 1116 C CA . MET A 1 160 ? -14.447 22.499 -34.813 1.00 10.13 160 MET A CA 1
ATOM 1117 C C . MET A 1 160 ? -15.479 21.416 -35.033 1.00 13.16 160 MET A C 1
ATOM 1118 O O . MET A 1 160 ? -15.982 20.812 -34.080 1.00 13.97 160 MET A O 1
ATOM 1123 N N . ILE A 1 161 ? -15.855 21.208 -36.291 1.00 11.86 161 ILE A N 1
ATOM 1124 C CA A ILE A 1 161 ? -16.899 20.250 -36.649 0.50 12.38 161 ILE A CA 1
ATOM 1125 C CA B ILE A 1 161 ? -16.892 20.246 -36.634 0.50 12.04 161 ILE A CA 1
ATOM 1126 C C . ILE A 1 161 ? -16.280 19.061 -37.375 1.00 13.01 161 ILE A C 1
ATOM 1127 O O . ILE A 1 161 ? -15.500 19.239 -38.325 1.00 13.04 161 ILE A O 1
ATOM 1136 N N . PHE A 1 162 ? -16.626 17.857 -36.928 1.00 11.53 162 PHE A N 1
ATOM 1137 C CA . PHE A 1 162 ? -16.146 16.573 -37.499 1.00 10.66 162 PHE A CA 1
ATOM 1138 C C . PHE A 1 162 ? -17.340 15.719 -37.811 1.00 12.69 162 PHE A C 1
ATOM 1139 O O . PHE A 1 162 ? -18.380 15.757 -37.145 1.00 13.82 162 PHE A O 1
ATOM 1147 N N . PHE A 1 163 ? -17.232 14.851 -38.811 1.00 12.30 163 PHE A N 1
ATOM 1148 C CA . PHE A 1 163 ? -18.309 13.899 -39.097 1.00 11.62 163 PHE A CA 1
ATOM 1149 C C . PHE A 1 163 ? -18.151 12.659 -38.205 1.00 12.72 163 PHE A C 1
ATOM 1150 O O . PHE A 1 163 ? -17.124 11.967 -38.259 1.00 13.88 163 PHE A O 1
ATOM 1158 N N . LYS A 1 164 ? -19.152 12.390 -37.359 1.00 12.75 164 LYS A N 1
ATOM 1159 C CA . LYS A 1 164 ? -19.010 11.344 -36.385 1.00 12.93 164 LYS A CA 1
ATOM 1160 C C . LYS A 1 164 ? -18.782 9.975 -37.025 1.00 13.60 164 LYS A C 1
ATOM 1161 O O . LYS A 1 164 ? -18.020 9.138 -36.506 1.00 14.13 164 LYS A O 1
ATOM 1167 N N . ASP A 1 165 ? -19.435 9.732 -38.162 1.00 13.52 165 ASP A N 1
ATOM 1168 C CA . ASP A 1 165 ? -19.322 8.434 -38.869 1.00 14.69 165 ASP A CA 1
ATOM 1169 C C . ASP A 1 165 ? -17.956 8.213 -39.519 1.00 13.79 165 ASP A C 1
ATOM 1170 O O . ASP A 1 165 ? -17.625 7.076 -39.905 1.00 16.91 165 ASP A O 1
ATOM 1175 N N . GLY A 1 166 ? -17.178 9.299 -39.604 1.00 12.79 166 GLY A N 1
ATOM 1176 C CA . GLY A 1 166 ? -15.808 9.253 -40.105 1.00 13.47 166 GLY A CA 1
ATOM 1177 C C . GLY A 1 166 ? -14.750 9.112 -39.023 1.00 14.36 166 GLY A C 1
ATOM 1178 O O . GLY A 1 166 ? -13.557 9.266 -39.323 1.00 14.41 166 GLY A O 1
ATOM 1179 N N . LEU A 1 167 ? -15.174 8.881 -37.769 1.00 13.75 167 LEU A N 1
ATOM 1180 C CA . LEU A 1 167 ? -14.225 8.775 -36.647 1.00 13.21 167 LEU A CA 1
ATOM 1181 C C . LEU A 1 167 ? -14.307 7.391 -36.012 1.00 13.36 167 LEU A C 1
ATOM 1182 O O . LEU A 1 167 ? -15.382 6.774 -35.962 1.00 17.85 167 LEU A O 1
ATOM 1187 N N . GLU A 1 168 ? -13.179 6.904 -35.506 1.00 14.02 168 GLU A N 1
ATOM 1188 C CA . GLU A 1 168 ? -13.107 5.717 -34.654 1.00 15.79 168 GLU A CA 1
ATOM 1189 C C . GLU A 1 168 ? -12.677 6.145 -33.259 1.00 12.36 168 GLU A C 1
ATOM 1190 O O . GLU A 1 168 ? -11.707 6.919 -33.116 1.00 14.76 168 GLU A O 1
ATOM 1196 N N . MET A 1 169 ? -13.364 5.669 -32.247 1.00 13.03 169 MET A N 1
ATOM 1197 C CA . MET A 1 169 ? -13.003 5.980 -30.877 1.00 13.94 169 MET A CA 1
ATOM 1198 C C . MET A 1 169 ? -12.056 4.932 -30.319 1.00 13.13 169 MET A C 1
ATOM 1199 O O . MET A 1 169 ? -12.335 3.724 -30.394 1.00 15.77 169 MET A O 1
ATOM 1204 N N . GLU A 1 170 ? -10.965 5.371 -29.700 1.00 12.87 170 GLU A N 1
ATOM 1205 C CA . GLU A 1 170 ? -10.012 4.499 -29.029 1.00 13.16 170 GLU A CA 1
ATOM 1206 C C . GLU A 1 170 ? -9.877 4.920 -27.587 1.00 13.23 170 GLU A C 1
ATOM 1207 O O . GLU A 1 170 ? -9.242 5.934 -27.291 1.00 12.78 170 GLU A O 1
ATOM 1213 N N . LYS A 1 171 ? -10.422 4.115 -26.677 1.00 14.21 171 LYS A N 1
ATOM 1214 C CA . LYS A 1 171 ? -10.235 4.381 -25.237 1.00 14.76 171 LYS A CA 1
ATOM 1215 C C . LYS A 1 171 ? -8.792 4.108 -24.838 1.00 17.76 171 LYS A C 1
ATOM 1216 O O . LYS A 1 171 ? -8.200 3.105 -25.263 1.00 20.00 171 LYS A O 1
ATOM 1219 N N . CYS A 1 172 ? -8.196 4.968 -24.018 1.00 20.72 172 CYS A N 1
ATOM 1220 C CA . CYS A 1 172 ? -6.928 4.622 -23.363 1.00 19.66 172 CYS A CA 1
ATOM 1221 C C . CYS A 1 172 ? -7.284 3.688 -22.219 1.00 20.14 172 CYS A C 1
ATOM 1222 O O . CYS A 1 172 ? -7.799 4.106 -21.172 1.00 21.78 172 CYS A O 1
ATOM 1225 N N . LEU A 1 173 ? -6.994 2.414 -22.409 1.00 21.08 173 LEU A N 1
ATOM 1226 C CA . LEU A 1 173 ? -7.467 1.358 -21.499 1.00 22.94 173 LEU A CA 1
ATOM 1227 C C . LEU A 1 173 ? -6.696 1.375 -20.201 1.00 28.25 173 LEU A C 1
ATOM 1228 O O . LEU A 1 173 ? -5.507 1.757 -20.189 1.00 25.98 173 LEU A O 1
ATOM 1233 N N . GLU A 1 174 ? -7.344 0.865 -19.149 1.00 26.06 174 GLU A N 1
ATOM 1234 C CA . GLU A 1 174 ? -6.690 0.643 -17.865 1.00 28.71 174 GLU A CA 1
ATOM 1235 C C . GLU A 1 174 ? -5.586 -0.401 -18.072 1.00 31.23 174 GLU A C 1
ATOM 1236 O O . GLU A 1 174 ? -5.786 -1.384 -18.832 1.00 31.36 174 GLU A O 1
ATOM 1238 N N . HIS A 1 175 ? -4.423 -0.155 -17.480 1.00 33.09 175 HIS A N 1
ATOM 1239 C CA . HIS A 1 175 ? -3.243 -1.015 -17.659 1.00 35.50 175 HIS A CA 1
ATOM 1240 C C . HIS A 1 175 ? -2.905 -1.547 -16.268 1.00 38.29 175 HIS A C 1
ATOM 1241 O O . HIS A 1 175 ? -2.842 -0.785 -15.302 1.00 38.53 175 HIS A O 1
ATOM 1248 N N . HIS A 1 176 ? -2.734 -2.864 -16.155 1.00 40.38 176 HIS A N 1
ATOM 1249 C CA . HIS A 1 176 ? -2.360 -3.508 -14.877 1.00 43.24 176 HIS A CA 1
ATOM 1250 C C . HIS A 1 176 ? -1.122 -4.386 -15.011 1.00 45.82 176 HIS A C 1
ATOM 1251 O O . HIS A 1 176 ? -0.745 -4.801 -16.104 1.00 45.53 176 HIS A O 1
ATOM 1258 N N . HIS A 1 177 ? -0.522 -4.719 -13.876 1.00 48.39 177 HIS A N 1
ATOM 1259 C CA . HIS A 1 177 ? 0.575 -5.690 -13.843 1.00 53.99 177 HIS A CA 1
ATOM 1260 C C . HIS A 1 177 ? 0.090 -7.090 -13.412 1.00 57.28 177 HIS A C 1
ATOM 1261 O O . HIS A 1 177 ? -0.746 -7.223 -12.508 1.00 59.10 177 HIS A O 1
ATOM 1264 N N . HIS A 1 178 ? 0.623 -8.125 -14.068 1.00 56.02 178 HIS A N 1
ATOM 1265 C CA . HIS A 1 178 ? 0.254 -9.520 -13.808 1.00 55.84 178 HIS A CA 1
ATOM 1266 C C . HIS A 1 178 ? 0.751 -9.955 -12.430 1.00 58.73 178 HIS A C 1
ATOM 1267 O O . HIS A 1 178 ? 0.039 -10.642 -11.689 1.00 64.57 178 HIS A O 1
ATOM 1274 N N . MET B 1 1 ? -0.482 8.540 -28.512 1.00 13.01 1 MET B N 1
ATOM 1275 C CA A MET B 1 1 ? -0.498 9.275 -27.249 0.40 12.19 1 MET B CA 1
ATOM 1276 C CA B MET B 1 1 ? -0.679 9.232 -27.221 0.60 12.43 1 MET B CA 1
ATOM 1277 C C . MET B 1 1 ? -0.135 8.362 -26.081 1.00 11.93 1 MET B C 1
ATOM 1278 O O . MET B 1 1 ? -0.447 7.143 -26.036 1.00 12.53 1 MET B O 1
ATOM 1287 N N . ILE B 1 2 ? 0.600 8.969 -25.163 1.00 11.57 2 ILE B N 1
ATOM 1288 C CA . ILE B 1 2 ? 1.043 8.302 -23.936 1.00 11.82 2 ILE B CA 1
ATOM 1289 C C . ILE B 1 2 ? 0.604 9.146 -22.773 1.00 11.45 2 ILE B C 1
ATOM 1290 O O . ILE B 1 2 ? 0.797 10.377 -22.813 1.00 12.00 2 ILE B O 1
ATOM 1295 N N . ILE B 1 3 ? 0.033 8.481 -21.774 1.00 11.72 3 ILE B N 1
ATOM 1296 C CA A ILE B 1 3 ? -0.433 9.136 -20.541 0.50 11.88 3 ILE B CA 1
ATOM 1297 C CA B ILE B 1 3 ? -0.398 9.174 -20.558 0.50 12.43 3 ILE B CA 1
ATOM 1298 C C . ILE B 1 3 ? 0.620 8.963 -19.459 1.00 12.82 3 ILE B C 1
ATOM 1299 O O . ILE B 1 3 ? 1.144 7.856 -19.304 1.00 13.91 3 ILE B O 1
ATOM 1308 N N . TYR B 1 4 ? 0.932 10.012 -18.691 1.00 12.65 4 TYR B N 1
ATOM 1309 C CA . TYR B 1 4 ? 1.805 9.899 -17.530 1.00 12.20 4 TYR B CA 1
ATOM 1310 C C . TYR B 1 4 ? 0.941 9.980 -16.283 1.00 12.32 4 TYR B C 1
ATOM 1311 O O . TYR B 1 4 ? 0.193 10.957 -16.107 1.00 12.74 4 TYR B O 1
ATOM 1320 N N . ARG B 1 5 ? 0.979 8.947 -15.455 1.00 13.75 5 ARG B N 1
ATOM 1321 C CA . ARG B 1 5 ? 0.063 8.845 -14.310 1.00 13.78 5 ARG B CA 1
ATOM 1322 C C . ARG B 1 5 ? 0.859 8.868 -13.012 1.00 16.50 5 ARG B C 1
ATOM 1323 O O . ARG B 1 5 ? 1.996 8.406 -12.935 1.00 18.00 5 ARG B O 1
ATOM 1331 N N . ASP B 1 6 ? 0.267 9.457 -11.995 1.00 13.65 6 ASP B N 1
ATOM 1332 C CA . ASP B 1 6 ? 0.877 9.485 -10.660 1.00 15.75 6 ASP B CA 1
ATOM 1333 C C . ASP B 1 6 ? 0.901 8.034 -10.103 1.00 16.06 6 ASP B C 1
ATOM 1334 O O . ASP B 1 6 ? -0.139 7.368 -9.954 1.00 17.50 6 ASP B O 1
ATOM 1339 N N . LEU B 1 7 ? 2.100 7.557 -9.777 1.00 16.80 7 LEU B N 1
ATOM 1340 C CA . LEU B 1 7 ? 2.292 6.190 -9.324 1.00 18.35 7 LEU B CA 1
ATOM 1341 C C . LEU B 1 7 ? 1.557 5.879 -8.001 1.00 18.00 7 LEU B C 1
ATOM 1342 O O . LEU B 1 7 ? 1.156 4.730 -7.781 1.00 20.98 7 LEU B O 1
ATOM 1347 N N . ILE B 1 8 ? 1.398 6.886 -7.145 1.00 19.22 8 ILE B N 1
ATOM 1348 C CA . ILE B 1 8 ? 0.722 6.731 -5.862 1.00 16.42 8 ILE B CA 1
ATOM 1349 C C . ILE B 1 8 ? -0.800 6.939 -5.963 1.00 17.02 8 ILE B C 1
ATOM 1350 O O . ILE B 1 8 ? -1.590 6.069 -5.514 1.00 22.39 8 ILE B O 1
ATOM 1355 N N . SER B 1 9 ? -1.220 8.052 -6.576 1.00 16.04 9 SER B N 1
ATOM 1356 C CA . SER B 1 9 ? -2.632 8.435 -6.553 1.00 17.30 9 SER B CA 1
ATOM 1357 C C . SER B 1 9 ? -3.403 7.866 -7.762 1.00 17.48 9 SER B C 1
ATOM 1358 O O . SER B 1 9 ? -4.627 7.889 -7.785 1.00 21.35 9 SER B O 1
ATOM 1361 N N . HIS B 1 10 ? -2.692 7.421 -8.801 1.00 16.29 10 HIS B N 1
ATOM 1362 C CA . HIS B 1 10 ? -3.312 6.936 -10.060 1.00 16.52 10 HIS B CA 1
ATOM 1363 C C . HIS B 1 10 ? -3.939 7.996 -10.921 1.00 17.52 10 HIS B C 1
ATOM 1364 O O . HIS B 1 10 ? -4.567 7.662 -11.947 1.00 19.22 10 HIS B O 1
ATOM 1371 N N . ASP B 1 11 ? -3.720 9.274 -10.601 1.00 14.54 11 ASP B N 1
ATOM 1372 C CA . ASP B 1 11 ? -4.274 10.345 -11.424 1.00 14.24 11 ASP B CA 1
ATOM 1373 C C . ASP B 1 11 ? -3.521 10.513 -12.730 1.00 13.99 11 ASP B C 1
ATOM 1374 O O . ASP B 1 11 ? -2.293 10.442 -12.758 1.00 15.54 11 ASP B O 1
ATOM 1379 N N . GLU B 1 12 ? -4.252 10.827 -13.788 1.00 13.98 12 GLU B N 1
ATOM 1380 C CA . GLU B 1 12 ? -3.603 11.338 -15.002 1.00 13.73 12 GLU B CA 1
ATOM 1381 C C . GLU B 1 12 ? -2.955 12.675 -14.704 1.00 15.74 12 GLU B C 1
ATOM 1382 O O . GLU B 1 12 ? -3.631 13.577 -14.239 1.00 16.86 12 GLU B O 1
ATOM 1388 N N . MET B 1 13 ? -1.658 12.813 -14.959 1.00 11.34 13 MET B N 1
ATOM 1389 C CA . MET B 1 13 ? -0.977 14.094 -14.710 1.00 11.33 13 MET B CA 1
ATOM 1390 C C . MET B 1 13 ? -0.765 14.917 -15.970 1.00 11.45 13 MET B C 1
ATOM 1391 O O . MET B 1 13 ? -0.865 16.145 -15.961 1.00 12.32 13 MET B O 1
ATOM 1396 N N . PHE B 1 14 ? -0.461 14.236 -17.083 1.00 11.32 14 PHE B N 1
ATOM 1397 C CA . PHE B 1 14 ? -0.244 14.918 -18.386 1.00 11.24 14 PHE B CA 1
ATOM 1398 C C . PHE B 1 14 ? -0.123 13.851 -19.445 1.00 11.45 14 PHE B C 1
ATOM 1399 O O . PHE B 1 14 ? -0.168 12.659 -19.140 1.00 11.15 14 PHE B O 1
ATOM 1407 N N . SER B 1 15 ? 0.021 14.273 -20.691 1.00 11.86 15 SER B N 1
ATOM 1408 C CA . SER B 1 15 ? 0.286 13.348 -21.790 1.00 12.42 15 SER B CA 1
ATOM 1409 C C . SER B 1 15 ? 1.361 13.918 -22.665 1.00 13.54 15 SER B C 1
ATOM 1410 O O . SER B 1 15 ? 1.810 15.057 -22.453 1.00 13.34 15 SER B O 1
ATOM 1413 N N . ASP B 1 16 ? 1.774 13.179 -23.686 1.00 11.69 16 ASP B N 1
ATOM 1414 C CA . ASP B 1 16 ? 2.872 13.630 -24.559 1.00 12.38 16 ASP B CA 1
ATOM 1415 C C . ASP B 1 16 ? 2.422 14.561 -25.694 1.00 13.21 16 ASP B C 1
ATOM 1416 O O . ASP B 1 16 ? 3.066 14.623 -26.750 1.00 16.11 16 ASP B O 1
ATOM 1421 N N . ILE B 1 17 ? 1.366 15.336 -25.468 1.00 11.90 17 ILE B N 1
ATOM 1422 C CA . ILE B 1 17 ? 1.052 16.413 -26.408 1.00 11.92 17 ILE B CA 1
ATOM 1423 C C . ILE B 1 17 ? 1.911 17.657 -26.168 1.00 13.84 17 ILE B C 1
ATOM 1424 O O . ILE B 1 17 ? 1.898 18.571 -27.024 1.00 19.01 17 ILE B O 1
ATOM 1429 N N . TYR B 1 18 ? 2.657 17.719 -25.076 1.00 11.00 18 TYR B N 1
ATOM 1430 C CA . TYR B 1 18 ? 3.488 18.879 -24.718 1.00 11.45 18 TYR B CA 1
ATOM 1431 C C . TYR B 1 18 ? 4.942 18.589 -25.034 1.00 11.31 18 TYR B C 1
ATOM 1432 O O . TYR B 1 18 ? 5.392 17.437 -25.153 1.00 14.04 18 TYR B O 1
ATOM 1441 N N . LYS B 1 19 ? 5.718 19.644 -25.177 1.00 12.03 19 LYS B N 1
ATOM 1442 C CA . LYS B 1 19 ? 7.163 19.511 -25.159 1.00 12.34 19 LYS B CA 1
ATOM 1443 C C . LYS B 1 19 ? 7.608 19.052 -23.783 1.00 12.87 19 LYS B C 1
ATOM 1444 O O . LYS B 1 19 ? 7.289 19.643 -22.754 1.00 13.58 19 LYS B O 1
ATOM 1449 N N . ILE B 1 20 ? 8.356 17.973 -23.730 1.00 13.38 20 ILE B N 1
ATOM 1450 C 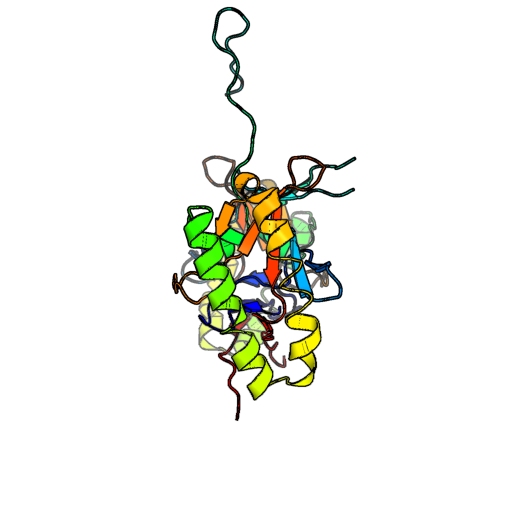CA . ILE B 1 20 ? 8.824 17.400 -22.465 1.00 12.26 20 ILE B CA 1
ATOM 1451 C C . ILE B 1 20 ? 10.322 17.169 -22.547 1.00 13.15 20 ILE B C 1
ATOM 1452 O O . ILE B 1 20 ? 10.823 16.650 -23.565 1.00 16.72 20 ILE B O 1
ATOM 1457 N N . ARG B 1 21 ? 11.040 17.526 -21.479 1.00 15.39 21 ARG B N 1
ATOM 1458 C CA . ARG B 1 21 ? 12.477 17.228 -21.372 1.00 17.41 21 ARG B CA 1
ATOM 1459 C C . ARG B 1 21 ? 12.813 16.671 -20.015 1.00 15.89 21 ARG B C 1
ATOM 1460 O O . ARG B 1 21 ? 12.119 16.955 -19.037 1.00 17.02 21 ARG B O 1
ATOM 1468 N N . GLU B 1 22 ? 13.865 15.852 -19.943 1.00 14.81 22 GLU B N 1
ATOM 1469 C CA . GLU B 1 22 ? 14.354 15.368 -18.677 1.00 15.39 22 GLU B CA 1
ATOM 1470 C C . GLU B 1 22 ? 15.406 16.315 -18.153 1.00 18.01 22 GLU B C 1
ATOM 1471 O O . GLU B 1 22 ? 16.175 16.884 -18.932 1.00 23.99 22 GLU B O 1
ATOM 1477 N N . ILE B 1 23 ? 15.414 16.519 -16.840 1.00 16.63 23 ILE B N 1
ATOM 1478 C CA . ILE B 1 23 ? 16.410 17.359 -16.190 1.00 21.08 23 ILE B CA 1
ATOM 1479 C C . ILE B 1 23 ? 16.941 16.633 -14.944 1.00 24.58 23 ILE B C 1
ATOM 1480 O O . ILE B 1 23 ? 16.405 15.588 -14.548 1.00 18.72 23 ILE B O 1
ATOM 1485 N N . ALA B 1 24 ? 18.002 17.187 -14.356 1.00 26.16 24 ALA B N 1
ATOM 1486 C CA . ALA B 1 24 ? 18.593 16.655 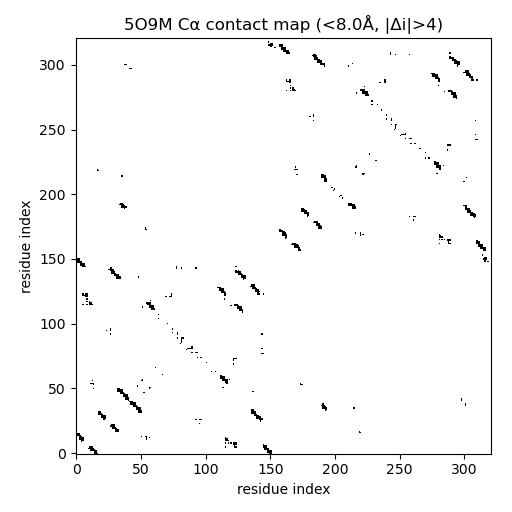-13.116 1.00 26.09 24 ALA B CA 1
ATOM 1487 C C . ALA B 1 24 ? 18.965 15.185 -13.220 1.00 27.92 24 ALA B C 1
ATOM 1488 O O . ALA B 1 24 ? 18.579 14.368 -12.364 1.00 23.70 24 ALA B O 1
ATOM 1490 N N . ASP B 1 25 ? 19.691 14.839 -14.282 1.00 30.23 25 ASP B N 1
ATOM 1491 C CA . ASP B 1 25 ? 20.164 13.466 -14.499 1.00 30.56 25 ASP B CA 1
ATOM 1492 C C . ASP B 1 25 ? 19.020 12.449 -14.513 1.00 29.11 25 ASP B C 1
ATOM 1493 O O . ASP B 1 25 ? 19.130 11.345 -13.971 1.00 33.34 25 ASP B O 1
ATOM 1495 N N . GLY B 1 26 ? 17.911 12.837 -15.111 1.00 25.30 26 GLY B N 1
ATOM 1496 C CA . GLY B 1 26 ? 16.784 11.946 -15.280 1.00 23.60 26 GLY B CA 1
ATOM 1497 C C . GLY B 1 26 ? 15.893 11.839 -14.040 1.00 19.00 26 GLY B C 1
ATOM 1498 O O . GLY B 1 26 ? 14.976 11.000 -13.996 1.00 24.54 26 GLY B O 1
ATOM 1499 N N . LEU B 1 27 ? 16.118 12.707 -13.046 1.00 19.30 27 LEU B N 1
ATOM 1500 C CA . LEU B 1 27 ? 15.277 12.714 -11.851 1.00 19.08 27 LEU B CA 1
ATOM 1501 C C . LEU B 1 27 ? 13.884 13.333 -12.109 1.00 17.36 27 LEU B C 1
ATOM 1502 O O . LEU B 1 27 ? 12.858 12.927 -11.521 1.00 16.99 27 LEU B O 1
ATOM 1507 N N . CYS B 1 28 ? 13.814 14.371 -12.955 1.00 14.96 28 CYS B N 1
ATOM 1508 C CA . CYS B 1 28 ? 12.572 15.111 -13.128 1.00 13.31 28 CYS B CA 1
ATOM 1509 C C . CYS B 1 28 ? 12.255 15.323 -14.584 1.00 14.35 28 CYS B C 1
ATOM 1510 O O . CYS B 1 28 ? 13.139 15.275 -15.475 1.00 14.40 28 CYS B O 1
ATOM 1513 N N . LEU B 1 29 ? 10.979 15.504 -14.843 1.00 13.55 29 LEU B N 1
ATOM 1514 C CA . LEU B 1 29 ? 10.526 15.911 -16.173 1.00 13.01 29 LEU B CA 1
ATOM 1515 C C . LEU B 1 29 ? 10.025 17.324 -16.087 1.00 13.23 29 LEU B C 1
ATOM 1516 O O . LEU B 1 29 ? 9.297 17.703 -15.153 1.00 14.41 29 LEU B O 1
ATOM 1521 N N . GLU B 1 30 ? 10.344 18.125 -17.129 1.00 12.48 30 GLU B N 1
ATOM 1522 C CA . GLU B 1 30 ? 9.811 19.473 -17.290 1.00 11.80 30 GLU B CA 1
ATOM 1523 C C . GLU B 1 30 ? 8.862 19.431 -18.476 1.00 11.85 30 GLU B C 1
ATOM 1524 O O . GLU B 1 30 ? 9.254 19.051 -19.583 1.00 14.46 30 GLU B O 1
ATOM 1530 N N . VAL B 1 31 ? 7.618 19.785 -18.242 1.00 11.13 31 VAL B N 1
ATOM 1531 C CA . VAL B 1 31 ? 6.575 19.710 -19.233 1.00 11.30 31 VAL B CA 1
ATOM 1532 C C . VAL B 1 31 ? 6.170 21.128 -19.574 1.00 10.90 31 VAL B C 1
ATOM 1533 O O . VAL B 1 31 ? 5.738 21.892 -18.709 1.00 12.10 31 VAL B O 1
ATOM 1537 N N . GLU B 1 32 ? 6.357 21.557 -20.831 1.00 10.95 32 GLU B N 1
ATOM 1538 C CA . GLU B 1 32 ? 6.127 22.945 -21.202 1.00 11.55 32 GLU B CA 1
ATOM 1539 C C . GLU B 1 32 ? 4.692 23.166 -21.582 1.00 13.42 32 GLU B C 1
ATOM 1540 O O . GLU B 1 32 ? 4.153 22.425 -22.391 1.00 14.24 32 GLU B O 1
ATOM 1546 N N . GLY B 1 33 ? 4.051 24.155 -20.958 1.00 12.97 33 GLY B N 1
ATOM 1547 C CA . GLY B 1 33 ? 2.645 24.410 -21.233 1.00 15.68 33 GLY B CA 1
ATOM 1548 C C . GLY B 1 33 ? 2.460 25.605 -22.150 1.00 13.65 33 GLY B C 1
ATOM 1549 O O . GLY B 1 33 ? 3.417 26.222 -22.626 1.00 15.67 33 GLY B O 1
ATOM 1550 N N . LYS B 1 34 ? 1.180 25.830 -22.411 1.00 10.84 34 LYS B N 1
ATOM 1551 C CA . LYS B 1 34 ? 0.766 26.956 -23.268 1.00 11.17 34 LYS B CA 1
ATOM 1552 C C . LYS B 1 34 ? -0.084 27.890 -22.420 1.00 12.02 34 LYS B C 1
ATOM 1553 O O . LYS B 1 34 ? -0.830 27.441 -21.567 1.00 13.09 34 LYS B O 1
ATOM 1559 N N . MET B 1 35 ? -0.007 29.195 -22.691 1.00 12.85 35 MET B N 1
ATOM 1560 C CA . MET B 1 35 ? -0.764 30.181 -21.944 1.00 15.48 35 MET B CA 1
ATOM 1561 C C . MET B 1 35 ? -2.195 30.164 -22.397 1.00 13.35 35 MET B C 1
ATOM 1562 O O . MET B 1 35 ? -2.447 30.059 -23.619 1.00 14.81 35 MET B O 1
ATOM 1567 N N . VAL B 1 36 ? -3.142 30.308 -21.483 1.00 14.73 36 VAL B N 1
ATOM 1568 C CA . VAL B 1 36 ? -4.559 30.403 -21.828 1.00 16.36 36 VAL B CA 1
ATOM 1569 C C . VAL B 1 36 ? -5.110 31.647 -21.069 1.00 19.89 36 VAL B C 1
ATOM 1570 O O . VAL B 1 36 ? -5.023 31.728 -19.821 1.00 21.37 36 VAL B O 1
ATOM 1574 N N . SER B 1 37 ? -5.690 32.575 -21.813 1.00 30.63 37 SER B N 1
ATOM 1575 C CA . SER B 1 37 ? -6.191 33.848 -21.260 1.00 39.39 37 SER B CA 1
ATOM 1576 C C . SER B 1 37 ? -7.574 33.707 -20.644 1.00 45.04 37 SER B C 1
ATOM 1577 O O . SER B 1 37 ? -8.453 33.087 -21.245 1.00 46.32 37 SER B O 1
ATOM 1580 C C . GLY B 1 50 ? -14.312 45.538 -28.501 1.00 50.48 50 GLY B C 1
ATOM 1581 O O . GLY B 1 50 ? -14.666 46.121 -29.536 1.00 52.66 50 GLY B O 1
ATOM 1582 N N . ASN B 1 51 ? -13.764 46.173 -27.467 1.00 43.58 51 ASN B N 1
ATOM 1583 C CA . ASN B 1 51 ? -13.712 47.631 -27.413 1.00 39.02 51 ASN B CA 1
ATOM 1584 C C . ASN B 1 51 ? -12.300 48.144 -27.087 1.00 34.87 51 ASN B C 1
ATOM 1585 O O . ASN B 1 51 ? -11.693 47.747 -26.092 1.00 36.99 51 ASN B O 1
ATOM 1590 N N . ALA B 1 52 ? -11.774 49.033 -27.926 1.00 28.52 52 ALA B N 1
ATOM 1591 C CA . ALA B 1 52 ? -10.351 49.382 -27.799 1.00 30.90 52 ALA B CA 1
ATOM 1592 C C . ALA B 1 52 ? -10.199 50.660 -26.980 1.00 28.31 52 ALA B C 1
ATOM 1593 O O . ALA B 1 52 ? -9.110 51.277 -26.907 1.00 26.24 52 ALA B O 1
ATOM 1595 N N . SER B 1 53 ? -11.283 51.068 -26.347 1.00 22.22 53 SER B N 1
ATOM 1596 C CA . SER B 1 53 ? -11.241 52.309 -25.579 1.00 22.86 53 SER B CA 1
ATOM 1597 C C . SER B 1 53 ? -10.211 52.285 -24.455 1.00 22.22 53 SER B C 1
ATOM 1598 O O . SER B 1 53 ? -9.870 51.228 -23.886 1.00 24.65 53 SER B O 1
ATOM 1601 N N . ALA B 1 54 ? -9.683 53.480 -24.175 1.00 19.16 54 ALA B N 1
ATOM 1602 C CA . ALA B 1 54 ? -8.660 53.609 -23.139 1.00 18.03 54 ALA B CA 1
ATOM 1603 C C . ALA B 1 54 ? -8.797 55.004 -22.561 1.00 17.43 54 ALA B C 1
ATOM 1604 O O . ALA B 1 54 ? -9.224 55.938 -23.217 1.00 17.50 54 ALA B O 1
ATOM 1606 N N . GLU B 1 55 ? -8.442 55.153 -21.291 1.00 17.45 55 GLU B N 1
ATOM 1607 C CA . GLU B 1 55 ? -8.687 56.414 -20.590 1.00 17.63 55 GLU B CA 1
ATOM 1608 C C . GLU B 1 55 ? -7.564 57.448 -20.685 1.00 17.09 55 GLU B C 1
ATOM 1609 O O . GLU B 1 55 ? -7.780 58.643 -20.521 1.00 18.91 55 GLU B O 1
ATOM 1612 N N . GLY B 1 56 ? -6.354 56.955 -20.929 1.00 16.55 56 GLY B N 1
ATOM 1613 C CA . GLY B 1 56 ? -5.205 57.850 -21.010 1.00 17.56 56 GLY B CA 1
ATOM 1614 C C . GLY B 1 56 ? -4.761 58.378 -19.646 1.00 20.07 56 GLY B C 1
ATOM 1615 O O . GLY B 1 56 ? -5.185 57.862 -18.613 1.00 20.73 56 GLY B O 1
ATOM 1616 N N . PRO B 1 57 ? -4.002 59.471 -19.630 1.00 16.91 57 PRO B N 1
ATOM 1617 C CA A PRO B 1 57 ? -3.359 59.958 -18.396 0.50 19.92 57 PRO B CA 1
ATOM 1618 C CA B PRO B 1 57 ? -3.342 60.068 -18.454 0.50 19.73 57 PRO B CA 1
ATOM 1619 C C . PRO B 1 57 ? -4.285 60.428 -17.307 1.00 26.98 57 PRO B C 1
ATOM 1620 O O . PRO B 1 57 ? -3.914 60.317 -16.112 1.00 25.36 57 PRO B O 1
ATOM 1627 N N . GLU B 1 58 ? -5.467 60.879 -17.684 1.00 22.97 58 GLU B N 1
ATOM 1628 C CA . GLU B 1 58 ? -6.426 61.425 -16.757 1.00 28.69 58 GLU B CA 1
ATOM 1629 C C . GLU B 1 58 ? -7.038 60.322 -15.900 1.00 32.45 58 GLU B C 1
ATOM 1630 O O . GLU B 1 58 ? -7.489 60.589 -14.786 1.00 32.92 58 GLU B O 1
ATOM 1633 N N . GLY B 1 59 ? -7.022 59.084 -16.405 1.00 25.04 59 GLY B N 1
ATOM 1634 C CA . GLY B 1 59 ? -7.597 57.944 -15.716 1.00 25.90 59 GLY B CA 1
ATOM 1635 C C . GLY B 1 59 ? -6.545 57.102 -15.003 1.00 23.51 59 GLY B C 1
ATOM 1636 O O . GLY B 1 59 ? -5.465 57.586 -14.671 1.00 29.48 59 GLY B O 1
ATOM 1637 N N . GLU B 1 60 ? -6.897 55.872 -14.710 1.00 19.66 60 GLU B N 1
ATOM 1638 C CA . GLU B 1 60 ? -5.941 54.941 -14.112 1.00 18.79 60 GLU B CA 1
ATOM 1639 C C . GLU B 1 60 ? -5.185 54.181 -15.147 1.00 21.69 60 GLU B C 1
ATOM 1640 O O . GLU B 1 60 ? -5.601 54.068 -16.318 1.00 21.30 60 GLU B O 1
ATOM 1646 N N . GLY B 1 61 ? -4.028 53.670 -14.749 1.00 19.05 61 GLY B N 1
ATOM 1647 C CA . GLY B 1 61 ? -3.243 52.861 -15.665 1.00 18.28 61 GLY B CA 1
ATOM 1648 C C . GLY B 1 61 ? -4.015 51.627 -16.111 1.00 18.99 61 GLY B C 1
ATOM 1649 O O . GLY B 1 61 ? -4.872 51.117 -15.380 1.00 19.02 61 GLY B O 1
ATOM 1650 N N . THR B 1 62 ? -3.666 51.111 -17.286 1.00 15.84 62 THR B N 1
ATOM 1651 C CA . THR B 1 62 ? -4.354 49.928 -17.776 1.00 16.32 62 THR B CA 1
ATOM 1652 C C . THR B 1 62 ? -4.037 48.706 -16.928 1.00 17.40 62 THR B C 1
ATOM 1653 O O . THR B 1 62 ? -2.937 48.596 -16.326 1.00 17.00 62 THR B O 1
ATOM 1657 N N . GLU B 1 63 ? -4.995 47.779 -16.871 1.00 16.35 63 GLU B N 1
ATOM 1658 C CA . GLU B 1 63 ? -4.813 46.563 -16.100 1.00 16.62 63 GLU B CA 1
ATOM 1659 C C . GLU B 1 63 ? -3.691 45.683 -16.651 1.00 15.68 63 GLU B C 1
ATOM 1660 O O . GLU B 1 63 ? -3.318 45.740 -17.821 1.00 15.66 63 GLU B O 1
ATOM 1663 N N . SER B 1 64 ? -3.135 44.874 -15.766 1.00 15.46 64 SER B N 1
ATOM 1664 C CA . SER B 1 64 ? -2.036 43.976 -16.123 1.00 14.87 64 SER B CA 1
ATOM 1665 C C . SER B 1 64 ? -2.412 43.092 -17.269 1.00 16.22 64 SER B C 1
ATOM 1666 O O . SER B 1 64 ? -3.539 42.582 -17.332 1.00 16.81 64 SER B O 1
ATOM 1669 N N . THR B 1 65 ? -1.463 42.884 -18.188 1.00 14.35 65 THR B N 1
ATOM 1670 C CA . THR B 1 65 ? -1.668 41.934 -19.280 1.00 14.27 65 THR B CA 1
ATOM 1671 C C . THR B 1 65 ? -1.245 40.503 -18.977 1.00 14.74 65 THR B C 1
ATOM 1672 O O . THR B 1 65 ? -1.311 39.655 -19.870 1.00 16.96 65 THR B O 1
ATOM 1676 N N . VAL B 1 66 ? -0.833 40.212 -17.746 1.00 13.88 66 VAL B N 1
ATOM 1677 C CA A VAL B 1 66 ? -0.331 38.876 -17.439 0.70 13.66 66 VAL B CA 1
ATOM 1678 C CA B VAL B 1 66 ? -0.372 38.873 -17.377 0.30 14.61 66 VAL B CA 1
ATOM 1679 C C . VAL B 1 66 ? -1.402 37.815 -17.717 1.00 14.41 66 VAL B C 1
ATOM 1680 O O . VAL B 1 66 ? -2.593 37.977 -17.424 1.00 17.51 66 VAL B O 1
ATOM 1687 N N . ILE B 1 67 ? -0.941 36.720 -18.319 1.00 14.80 67 ILE B N 1
ATOM 1688 C CA . ILE B 1 67 ? -1.824 35.581 -18.593 1.00 15.22 67 ILE B CA 1
ATOM 1689 C C . ILE B 1 67 ? -1.569 34.538 -17.516 1.00 16.40 67 ILE B C 1
ATOM 1690 O O . ILE B 1 67 ? -0.438 34.075 -17.388 1.00 18.21 67 ILE B O 1
ATOM 1695 N N . THR B 1 68 ? -2.599 34.195 -16.745 1.00 14.54 68 THR B N 1
ATOM 1696 C CA . THR B 1 68 ? -2.394 33.291 -15.613 1.00 15.47 68 THR B CA 1
ATOM 1697 C C . THR B 1 68 ? -2.809 31.838 -15.880 1.00 17.46 68 THR B C 1
ATOM 1698 O O . THR B 1 68 ? -2.448 30.940 -15.112 1.00 19.37 68 THR B O 1
ATOM 1702 N N . GLY B 1 69 ? -3.533 31.558 -16.969 1.00 14.17 69 GLY B N 1
ATOM 1703 C CA . GLY B 1 69 ? -3.980 30.191 -17.236 1.00 14.17 69 GLY B CA 1
ATOM 1704 C C . GLY B 1 69 ? -2.892 29.340 -17.878 1.00 13.48 69 GLY B C 1
ATOM 1705 O O . GLY B 1 69 ? -2.063 29.838 -18.657 1.00 13.12 69 GLY B O 1
ATOM 1706 N N . VAL B 1 70 ? -2.917 28.038 -17.561 1.00 13.31 70 VAL B N 1
ATOM 1707 C CA . VAL B 1 70 ? -1.924 27.093 -18.118 1.00 12.65 70 VAL B CA 1
ATOM 1708 C C . VAL B 1 70 ? -2.708 25.898 -18.617 1.00 12.81 70 VAL B C 1
ATOM 1709 O O . VAL B 1 70 ? -3.517 25.299 -17.896 1.00 13.13 70 VAL B O 1
ATOM 1713 N N . ASP B 1 71 ? -2.527 25.579 -19.914 1.00 10.60 71 ASP B N 1
ATOM 1714 C CA . ASP B 1 71 ? -3.328 24.488 -20.464 1.00 10.65 71 ASP B CA 1
ATOM 1715 C C . ASP B 1 71 ? -3.177 23.131 -19.800 1.00 13.33 71 ASP B C 1
ATOM 1716 O O . ASP B 1 71 ? -4.172 22.423 -19.667 1.00 12.59 71 ASP B O 1
ATOM 1721 N N . ILE B 1 72 ? -1.955 22.784 -19.371 1.00 10.68 72 ILE B N 1
ATOM 1722 C CA . ILE B 1 72 ? -1.750 21.445 -18.760 1.00 10.87 72 ILE B CA 1
ATOM 1723 C C . ILE B 1 72 ? -2.736 21.274 -17.603 1.00 10.67 72 ILE B C 1
ATOM 1724 O O . ILE B 1 72 ? -3.341 20.214 -17.419 1.00 11.30 72 ILE B O 1
ATOM 1729 N N . VAL B 1 73 ? -2.856 22.304 -16.772 1.00 11.02 73 VAL B N 1
ATOM 1730 C CA . VAL B 1 73 ? -3.736 22.249 -15.615 1.00 12.92 73 VAL B CA 1
ATOM 1731 C C . VAL B 1 73 ? -5.196 21.997 -15.994 1.00 14.70 73 VAL B C 1
ATOM 1732 O O . VAL B 1 73 ? -5.853 21.123 -15.430 1.00 13.42 73 VAL B O 1
ATOM 1736 N N . MET B 1 74 ? -5.688 22.756 -16.975 1.00 12.97 74 MET B N 1
ATOM 1737 C CA . MET B 1 74 ? -7.077 22.621 -17.389 1.00 14.19 74 MET B CA 1
ATOM 1738 C C . MET B 1 74 ? -7.338 21.271 -18.093 1.00 14.15 74 MET B C 1
ATOM 1739 O O . MET B 1 74 ? -8.360 20.619 -17.887 1.00 15.28 74 MET B O 1
ATOM 1744 N N . ASN B 1 75 ? -6.410 20.857 -18.945 1.00 11.00 75 ASN B N 1
ATOM 1745 C CA . ASN B 1 75 ? -6.598 19.683 -19.780 1.00 11.88 75 ASN B CA 1
ATOM 1746 C C . ASN B 1 75 ? -6.623 18.389 -18.970 1.00 10.87 75 ASN B C 1
ATOM 1747 O O . ASN B 1 75 ? -7.325 17.437 -19.340 1.00 14.52 75 ASN B O 1
ATOM 1752 N N . HIS B 1 76 ? -5.878 18.353 -17.844 1.00 11.06 76 HIS B N 1
ATOM 1753 C CA . HIS B 1 76 ? -5.782 17.113 -17.047 1.00 11.61 76 HIS B CA 1
ATOM 1754 C C . HIS B 1 76 ? -6.414 17.254 -15.703 1.00 14.07 76 HIS B C 1
ATOM 1755 O O . HIS B 1 76 ? -6.234 16.401 -14.856 1.00 13.36 76 HIS B O 1
ATOM 1762 N N . HIS B 1 77 ? -7.209 18.304 -15.492 1.00 12.02 77 HIS B N 1
ATOM 1763 C CA . HIS B 1 77 ? -7.964 18.491 -14.254 1.00 14.20 77 HIS B CA 1
ATOM 1764 C C . HIS B 1 77 ? -7.062 18.487 -13.032 1.00 13.38 77 HIS B C 1
ATOM 1765 O O . HIS B 1 77 ? -7.399 17.933 -11.968 1.00 15.11 77 HIS B O 1
ATOM 1772 N N . LEU B 1 78 ? -5.914 19.112 -13.159 1.00 12.19 78 LEU B N 1
ATOM 1773 C CA . LEU B 1 78 ? -5.044 19.304 -12.014 1.00 11.56 78 LEU B CA 1
ATOM 1774 C C . LEU B 1 78 ? -5.654 20.335 -11.089 1.00 12.45 78 LEU B C 1
ATOM 1775 O O . LEU B 1 78 ? -6.287 21.334 -11.504 1.00 16.05 78 LEU B O 1
ATOM 1780 N N . GLN B 1 79 ? -5.414 20.137 -9.784 1.00 11.73 79 GLN B N 1
ATOM 1781 C CA . GLN B 1 79 ? -6.032 20.971 -8.737 1.00 14.52 79 GLN B CA 1
ATOM 1782 C C . GLN B 1 79 ? -4.986 21.805 -8.021 1.00 13.48 79 GLN B C 1
ATOM 1783 O O . GLN B 1 79 ? -3.998 21.255 -7.484 1.00 14.31 79 GLN B O 1
ATOM 1789 N N . GLU B 1 80 ? -5.161 23.125 -7.981 1.00 15.15 80 GLU B N 1
ATOM 1790 C CA . GLU B 1 80 ? -4.179 23.938 -7.246 1.00 15.29 80 GLU B CA 1
ATOM 1791 C C . GLU B 1 80 ? -4.285 23.647 -5.733 1.00 16.67 80 GLU B C 1
ATOM 1792 O O . GLU B 1 80 ? -5.380 23.444 -5.223 1.00 18.34 80 GLU B O 1
ATOM 1798 N N . THR B 1 81 ? -3.129 23.591 -5.074 1.00 14.34 81 THR B N 1
ATOM 1799 C CA . THR B 1 81 ? -3.092 23.432 -3.626 1.00 14.55 81 THR B CA 1
ATOM 1800 C C . THR B 1 81 ? -2.115 24.454 -3.072 1.00 17.42 81 THR B C 1
ATOM 1801 O O . THR B 1 81 ? -1.480 25.219 -3.823 1.00 18.39 81 THR B O 1
ATOM 1805 N N . SER B 1 82 ? -1.983 24.525 -1.755 1.00 18.98 82 SER B N 1
ATOM 1806 C CA A SER B 1 82 ? -0.993 25.429 -1.207 0.50 23.34 82 SER B CA 1
ATOM 1807 C CA B SER B 1 82 ? -1.129 25.522 -1.099 0.50 22.95 82 SER B CA 1
ATOM 1808 C C . SER B 1 82 ? -0.404 24.857 0.059 1.00 21.48 82 SER B C 1
ATOM 1809 O O . SER B 1 82 ? -0.937 23.888 0.642 1.00 20.10 82 SER B O 1
ATOM 1814 N N . PHE B 1 83 ? 0.748 25.415 0.422 1.00 22.80 83 PHE B N 1
ATOM 1815 C CA . PHE B 1 83 ? 1.545 24.901 1.538 1.00 23.05 83 PHE B CA 1
ATOM 1816 C C . PHE B 1 83 ? 2.273 26.037 2.258 1.00 24.49 83 PHE B C 1
ATOM 1817 O O . PHE B 1 83 ? 2.760 26.959 1.614 1.00 26.12 83 PHE B O 1
ATOM 1825 N N . THR B 1 84 ? 2.361 25.928 3.573 1.00 26.81 84 THR B N 1
ATOM 1826 C CA . THR B 1 84 ? 3.424 26.632 4.278 1.00 27.34 84 THR B CA 1
ATOM 1827 C C . THR B 1 84 ? 4.733 25.949 3.944 1.00 30.73 84 THR B C 1
ATOM 1828 O O . THR B 1 84 ? 4.772 24.785 3.556 1.00 26.70 84 THR B O 1
ATOM 1832 N N . LYS B 1 85 ? 5.830 26.672 4.102 1.00 27.98 85 LYS B N 1
ATOM 1833 C CA . LYS B 1 85 ? 7.121 26.105 3.792 1.00 26.37 85 LYS B CA 1
ATOM 1834 C C . LYS B 1 85 ? 7.347 24.910 4.743 1.00 25.34 85 LYS B C 1
ATOM 1835 O O . LYS B 1 85 ? 7.845 23.863 4.321 1.00 26.59 85 LYS B O 1
ATOM 1841 N N . GLU B 1 86 ? 6.955 25.045 6.009 1.00 28.13 86 GLU B N 1
ATOM 1842 C CA . GLU B 1 86 ? 7.028 23.948 6.975 1.00 27.15 86 GLU B CA 1
ATOM 1843 C C . GLU B 1 86 ? 6.217 22.691 6.582 1.00 27.55 86 GLU B C 1
ATOM 1844 O O . GLU B 1 86 ? 6.679 21.554 6.747 1.00 27.53 86 GLU B O 1
ATOM 1847 N N . ALA B 1 87 ? 4.995 22.887 6.108 1.00 25.08 87 ALA B N 1
ATOM 1848 C CA . ALA B 1 87 ? 4.161 21.768 5.711 1.00 24.92 87 ALA B CA 1
ATOM 1849 C C . ALA B 1 87 ? 4.724 21.111 4.438 1.00 22.60 87 ALA B C 1
ATOM 1850 O O . ALA B 1 87 ? 4.623 19.887 4.290 1.00 24.69 87 ALA B O 1
ATOM 1852 N N . TYR B 1 88 ? 5.259 21.911 3.514 1.00 22.39 88 TYR B N 1
ATOM 1853 C CA . TYR B 1 88 ? 5.834 21.334 2.292 1.00 20.97 88 TYR B CA 1
ATOM 1854 C C . TYR B 1 88 ? 7.041 20.458 2.653 1.00 24.35 88 TYR B C 1
ATOM 1855 O O . TYR B 1 88 ? 7.208 19.364 2.105 1.00 22.49 88 TYR B O 1
ATOM 1864 N N . LYS B 1 89 ? 7.915 20.937 3.556 1.00 22.84 89 LYS B N 1
ATOM 1865 C CA . LYS B 1 89 ? 9.044 20.101 4.005 1.00 24.54 89 LYS B CA 1
ATOM 1866 C C . LYS B 1 89 ? 8.597 18.764 4.547 1.00 25.27 89 LYS B C 1
ATOM 1867 O O . LYS B 1 89 ? 9.193 17.734 4.252 1.00 25.75 89 LYS B O 1
ATOM 1873 N N . LYS B 1 90 ? 7.583 18.787 5.418 1.00 22.84 90 LYS B N 1
ATOM 1874 C CA . LYS B 1 90 ? 7.076 17.549 5.980 1.00 22.83 90 LYS B CA 1
ATOM 1875 C C . LYS B 1 90 ? 6.505 16.659 4.858 1.00 24.05 90 LYS B C 1
ATOM 1876 O O . LYS B 1 90 ? 6.773 15.450 4.836 1.00 25.43 90 LYS B O 1
ATOM 1879 N N . TYR B 1 91 ? 5.731 17.240 3.943 1.00 20.48 91 TYR B N 1
ATOM 1880 C CA . TYR B 1 91 ? 5.111 16.479 2.888 1.00 22.58 91 TYR B CA 1
ATOM 1881 C C . TYR B 1 91 ? 6.192 15.838 1.986 1.00 22.75 91 TYR B C 1
ATOM 1882 O O . TYR B 1 91 ? 6.134 14.632 1.665 1.00 20.60 91 TYR B O 1
ATOM 1891 N N . ILE B 1 92 ? 7.188 16.639 1.614 1.00 21.02 92 ILE B N 1
ATOM 1892 C CA . ILE B 1 92 ? 8.123 16.162 0.589 1.00 20.16 92 ILE B CA 1
ATOM 1893 C C . ILE B 1 92 ? 9.025 15.074 1.188 1.00 23.97 92 ILE B C 1
ATOM 1894 O O . ILE B 1 92 ? 9.418 14.134 0.508 1.00 24.13 92 ILE B O 1
ATOM 1899 N N . LYS B 1 93 ? 9.361 15.175 2.471 1.00 23.32 93 LYS B N 1
ATOM 1900 C CA . LYS B 1 93 ? 10.114 14.114 3.094 1.00 25.82 93 LYS B CA 1
ATOM 1901 C C . LYS B 1 93 ? 9.365 12.763 3.083 1.00 28.50 93 LYS B C 1
ATOM 1902 O O . LYS B 1 93 ? 9.931 11.705 2.759 1.00 30.36 93 LYS B O 1
ATOM 1905 N N . ASP B 1 94 ? 8.079 12.798 3.424 1.00 23.69 94 ASP B N 1
ATOM 1906 C CA . ASP B 1 94 ? 7.242 11.607 3.407 1.00 27.85 94 ASP B CA 1
ATOM 1907 C C . ASP B 1 94 ? 7.059 11.094 1.974 1.00 22.96 94 ASP B C 1
ATOM 1908 O O . ASP B 1 94 ? 6.997 9.878 1.755 1.00 24.45 94 ASP B O 1
ATOM 1913 N N . TYR B 1 95 ? 6.943 12.006 1.002 1.00 20.41 95 TYR B N 1
ATOM 1914 C CA . TYR B 1 95 ? 6.747 11.612 -0.393 1.00 18.68 95 TYR B CA 1
ATOM 1915 C C . TYR B 1 95 ? 7.973 10.842 -0.899 1.00 21.79 95 TYR B C 1
ATOM 1916 O O . TYR B 1 95 ? 7.853 9.800 -1.542 1.00 20.71 95 TYR B O 1
ATOM 1925 N N . MET B 1 96 ? 9.155 11.320 -0.550 1.00 24.79 96 MET B N 1
ATOM 1926 C CA . MET B 1 96 ? 10.358 10.576 -0.899 1.00 27.05 96 MET B CA 1
ATOM 1927 C C . MET B 1 96 ? 10.398 9.186 -0.323 1.00 28.89 96 MET B C 1
ATOM 1928 O O . MET B 1 96 ? 10.845 8.262 -0.970 1.00 30.33 96 MET B O 1
ATOM 1933 N N . LYS B 1 97 ? 9.962 9.033 0.928 1.00 27.78 97 LYS B N 1
ATOM 1934 C CA . LYS B 1 97 ? 9.935 7.734 1.545 1.00 30.66 97 LYS B CA 1
ATOM 1935 C C . LYS B 1 97 ? 8.957 6.822 0.823 1.00 29.04 97 LYS B C 1
ATOM 1936 O O . LYS B 1 97 ? 9.266 5.647 0.618 1.00 31.53 97 LYS B O 1
ATOM 1939 N N . SER B 1 98 ? 7.802 7.351 0.409 1.00 24.35 98 SER B N 1
ATOM 1940 C CA A SER B 1 98 ? 6.856 6.514 -0.301 0.50 26.24 98 SER B CA 1
ATOM 1941 C CA B SER B 1 98 ? 6.823 6.567 -0.344 0.50 26.87 98 SER B CA 1
ATOM 1942 C C . SER B 1 98 ? 7.444 6.060 -1.647 1.00 28.18 98 SER B C 1
ATOM 1943 O O . SER B 1 98 ? 7.299 4.895 -2.036 1.00 28.81 98 SER B O 1
ATOM 1948 N N . ILE B 1 99 ? 8.101 6.968 -2.370 1.00 23.68 99 ILE B N 1
ATOM 1949 C CA . ILE B 1 99 ? 8.710 6.586 -3.641 1.00 24.40 99 ILE B CA 1
ATOM 1950 C C . ILE B 1 99 ? 9.880 5.576 -3.475 1.00 27.37 99 ILE B C 1
ATOM 1951 O O . ILE B 1 99 ? 9.973 4.591 -4.219 1.00 28.47 99 ILE B O 1
ATOM 1956 N N . LYS B 1 100 ? 10.749 5.823 -2.502 1.00 25.53 100 LYS B N 1
ATOM 1957 C CA . LYS B 1 100 ? 11.821 4.869 -2.210 1.00 33.05 100 LYS B CA 1
ATOM 1958 C C . LYS B 1 100 ? 11.259 3.455 -2.067 1.00 34.89 100 LYS B C 1
ATOM 1959 O O . LYS B 1 100 ? 11.829 2.484 -2.584 1.00 30.23 100 LYS B O 1
ATOM 1963 N N . GLY B 1 101 ? 10.111 3.359 -1.398 1.00 32.92 101 GLY B N 1
ATOM 1964 C CA . GLY B 1 101 ? 9.451 2.092 -1.171 1.00 33.07 101 GLY B CA 1
ATOM 1965 C C . GLY B 1 101 ? 9.066 1.389 -2.453 1.00 36.29 101 GLY B C 1
ATOM 1966 O O . GLY B 1 101 ? 9.373 0.213 -2.667 1.00 37.43 101 GLY B O 1
ATOM 1967 N N . LYS B 1 102 ? 8.372 2.114 -3.309 1.00 28.78 102 LYS B N 1
ATOM 1968 C CA . LYS B 1 102 ? 7.961 1.589 -4.600 1.00 34.83 102 LYS B CA 1
ATOM 1969 C C . LYS B 1 102 ? 9.167 1.160 -5.438 1.00 33.11 102 LYS B C 1
ATOM 1970 O O . LYS B 1 102 ? 9.115 0.131 -6.109 1.00 34.44 102 LYS B O 1
ATOM 1975 N N . LEU B 1 103 ? 10.239 1.954 -5.410 1.00 31.02 103 LEU B N 1
ATOM 1976 C CA . LEU B 1 103 ? 11.459 1.616 -6.138 1.00 28.31 103 LEU B CA 1
ATOM 1977 C C . LEU B 1 103 ? 12.081 0.339 -5.542 1.00 34.96 103 LEU B C 1
ATOM 1978 O O . LEU B 1 103 ? 12.538 -0.515 -6.290 1.00 34.75 103 LEU B O 1
ATOM 1983 N N . GLU B 1 104 ? 12.077 0.206 -4.212 1.00 31.56 104 GLU B N 1
ATOM 1984 C CA . GLU B 1 104 ? 12.586 -1.015 -3.554 1.00 34.68 104 GLU B CA 1
ATOM 1985 C C . GLU B 1 104 ? 11.858 -2.261 -4.024 1.00 43.01 104 GLU B C 1
ATOM 1986 O O . GLU B 1 104 ? 12.463 -3.336 -4.193 1.00 43.65 104 GLU B O 1
ATOM 1992 N N . GLU B 1 105 ? 10.557 -2.121 -4.233 1.00 44.09 105 GLU B N 1
ATOM 1993 C CA . GLU B 1 105 ? 9.747 -3.228 -4.708 1.00 46.98 105 GLU B CA 1
ATOM 1994 C C . GLU B 1 105 ? 9.964 -3.445 -6.199 1.00 50.12 105 GLU B C 1
ATOM 1995 O O . GLU B 1 105 ? 10.151 -4.573 -6.640 1.00 50.01 105 GLU B O 1
ATOM 1997 N N . GLN B 1 106 ? 9.971 -2.360 -6.970 1.00 46.30 106 GLN B N 1
ATOM 1998 C CA . GLN B 1 106 ? 9.901 -2.472 -8.427 1.00 44.79 106 GLN B CA 1
ATOM 1999 C C . GLN B 1 106 ? 11.191 -2.194 -9.196 1.00 48.29 106 GLN B C 1
ATOM 2000 O O . GLN B 1 106 ? 11.431 -2.804 -10.235 1.00 52.67 106 GLN B O 1
ATOM 2002 N N . ARG B 1 107 ? 12.005 -1.254 -8.728 1.00 48.86 107 ARG B N 1
ATOM 2003 C CA . ARG B 1 107 ? 13.215 -0.871 -9.464 1.00 46.81 107 ARG B CA 1
ATOM 2004 C C . ARG B 1 107 ? 14.354 -0.565 -8.502 1.00 46.42 107 ARG B C 1
ATOM 2005 O O . ARG B 1 107 ? 14.759 0.589 -8.364 1.00 41.85 107 ARG B O 1
ATOM 2008 N N . PRO B 1 108 ? 14.892 -1.598 -7.851 1.00 45.13 108 PRO B N 1
ATOM 2009 C CA . PRO B 1 108 ? 15.828 -1.448 -6.730 1.00 39.79 108 PRO B CA 1
ATOM 2010 C C . PRO B 1 108 ? 17.085 -0.663 -7.115 1.00 44.71 108 PRO B C 1
ATOM 2011 O O . PRO B 1 108 ? 17.684 0.007 -6.258 1.00 49.53 108 PRO B O 1
ATOM 2015 N N . GLU B 1 109 ? 17.453 -0.736 -8.388 1.00 49.70 109 GLU B N 1
ATOM 2016 C CA . GLU B 1 109 ? 18.625 -0.038 -8.903 1.00 55.06 109 GLU B CA 1
ATOM 2017 C C . GLU B 1 109 ? 18.512 1.485 -8.732 1.00 54.38 109 GLU B C 1
ATOM 2018 O O . GLU B 1 109 ? 19.514 2.151 -8.463 1.00 53.25 109 GLU B O 1
ATOM 2024 N N . ARG B 1 110 ? 17.293 2.014 -8.877 1.00 45.97 110 ARG B N 1
ATOM 2025 C CA . ARG B 1 110 ? 17.059 3.456 -8.831 1.00 37.59 110 ARG B CA 1
ATOM 2026 C C . ARG B 1 110 ? 17.152 4.067 -7.419 1.00 36.47 110 ARG B C 1
ATOM 2027 O O . ARG B 1 110 ? 17.240 5.272 -7.295 1.00 32.45 110 ARG B O 1
ATOM 2035 N N . VAL B 1 111 ? 17.110 3.276 -6.346 1.00 33.06 111 VAL B N 1
ATOM 2036 C CA . VAL B 1 111 ? 17.055 3.872 -5.013 1.00 30.62 111 VAL B CA 1
ATOM 2037 C C . VAL B 1 111 ? 18.163 4.879 -4.704 1.00 30.17 111 VAL B C 1
ATOM 2038 O O . VAL B 1 111 ? 17.887 5.987 -4.250 1.00 31.07 111 VAL B O 1
ATOM 2042 N N . LYS B 1 112 ? 19.415 4.477 -4.941 1.00 38.21 112 LYS B N 1
ATOM 2043 C CA . LYS B 1 112 ? 20.558 5.326 -4.595 1.00 42.06 112 LYS B CA 1
ATOM 2044 C C . LYS B 1 112 ? 20.564 6.676 -5.339 1.00 37.73 112 LYS B C 1
ATOM 2045 O O . LYS B 1 112 ? 20.652 7.732 -4.698 1.00 34.76 112 LYS B O 1
ATOM 2047 N N . PRO B 1 113 ? 20.465 6.657 -6.678 1.00 35.51 113 PRO B N 1
ATOM 2048 C CA . PRO B 1 113 ? 20.459 7.957 -7.350 1.00 30.31 113 PRO B CA 1
ATOM 2049 C C . PRO B 1 113 ? 19.159 8.714 -7.101 1.00 28.47 113 PRO B C 1
ATOM 2050 O O . PRO B 1 113 ? 19.171 9.953 -7.127 1.00 27.50 113 PRO B O 1
ATOM 2054 N N . PHE B 1 114 ? 18.053 8.017 -6.856 1.00 28.70 114 PHE B N 1
ATOM 2055 C CA . PHE B 1 114 ? 16.843 8.740 -6.447 1.00 26.81 114 PHE B CA 1
ATOM 2056 C C . PHE B 1 114 ? 17.007 9.485 -5.129 1.00 25.12 114 PHE B C 1
ATOM 2057 O O . PHE B 1 114 ? 16.592 10.621 -5.015 1.00 26.07 114 PHE B O 1
ATOM 2065 N N . MET B 1 115 ? 17.614 8.849 -4.137 1.00 25.03 115 MET B N 1
ATOM 2066 C CA . MET B 1 115 ? 17.695 9.507 -2.842 1.00 28.56 115 MET B CA 1
ATOM 2067 C C . MET B 1 115 ? 18.681 10.672 -2.838 1.00 23.22 115 MET B C 1
ATOM 2068 O O . MET B 1 115 ? 18.351 11.723 -2.289 1.00 23.85 115 MET B O 1
ATOM 2072 N N . THR B 1 116 ? 19.843 10.553 -3.488 1.00 24.41 116 THR B N 1
ATOM 2073 C CA A THR B 1 116 ? 20.744 11.683 -3.576 0.20 25.19 116 THR B CA 1
ATOM 2074 C CA B THR B 1 116 ? 20.747 11.709 -3.581 0.80 24.21 116 THR B CA 1
ATOM 2075 C C . THR B 1 116 ? 20.158 12.813 -4.444 1.00 24.84 116 THR B C 1
ATOM 2076 O O . THR B 1 116 ? 20.222 13.997 -4.108 1.00 24.71 116 THR B O 1
ATOM 2083 N N . GLY B 1 117 ? 19.576 12.448 -5.575 1.00 24.60 117 GLY B N 1
ATOM 2084 C CA . GLY B 1 117 ? 18.998 13.440 -6.458 1.00 24.38 117 GLY B CA 1
ATOM 2085 C C . GLY B 1 117 ? 17.846 14.178 -5.817 1.00 22.90 117 GLY B C 1
ATOM 2086 O O . GLY B 1 117 ? 17.750 15.387 -5.941 1.00 22.28 117 GLY B O 1
ATOM 2087 N N . ALA B 1 118 ? 16.975 13.454 -5.120 1.00 22.42 118 ALA B N 1
ATOM 2088 C CA . ALA B 1 118 ? 15.834 14.112 -4.475 1.00 21.94 118 ALA B CA 1
ATOM 2089 C C . ALA B 1 118 ? 16.259 14.978 -3.282 1.00 19.95 118 ALA B C 1
ATOM 2090 O O . ALA B 1 118 ? 15.697 16.070 -3.100 1.00 22.44 118 ALA B O 1
ATOM 2092 N N . ALA B 1 119 ? 17.283 14.550 -2.558 1.00 20.08 119 ALA B N 1
ATOM 2093 C CA . ALA B 1 119 ? 17.829 15.389 -1.478 1.00 19.70 119 ALA B CA 1
ATOM 2094 C C . ALA B 1 119 ? 18.264 16.747 -2.026 1.00 20.04 119 ALA B C 1
ATOM 2095 O O . ALA B 1 119 ? 17.910 17.790 -1.464 1.00 22.96 119 ALA B O 1
ATOM 2097 N N . GLU B 1 120 ? 18.942 16.754 -3.176 1.00 20.21 120 GLU B N 1
ATOM 2098 C CA . GLU B 1 120 ? 19.352 17.990 -3.801 1.00 20.29 120 GLU B CA 1
ATOM 2099 C C . GLU B 1 120 ? 18.166 18.807 -4.272 1.00 23.24 120 GLU B C 1
ATOM 2100 O O . GLU B 1 120 ? 18.104 20.038 -4.118 1.00 22.80 120 GLU B O 1
ATOM 2106 N N . GLN B 1 121 ? 17.214 18.132 -4.903 1.00 21.14 121 GLN B N 1
ATOM 2107 C CA A GLN B 1 121 ? 16.041 18.809 -5.416 0.50 24.15 121 GLN B CA 1
ATOM 2108 C CA B GLN B 1 121 ? 16.051 18.821 -5.432 0.50 24.16 121 GLN B CA 1
ATOM 2109 C C . GLN B 1 121 ? 15.212 19.490 -4.338 1.00 23.61 121 GLN B C 1
ATOM 2110 O O . GLN B 1 121 ? 14.731 20.606 -4.528 1.00 24.24 121 GLN B O 1
ATOM 2121 N N . ILE B 1 122 ? 15.039 18.824 -3.202 1.00 21.42 122 ILE B N 1
ATOM 2122 C CA . ILE B 1 122 ? 14.264 19.376 -2.100 1.00 20.12 122 ILE B CA 1
ATOM 2123 C C . ILE B 1 122 ? 14.869 20.720 -1.651 1.00 20.72 122 ILE B C 1
ATOM 2124 O O . ILE B 1 122 ? 14.143 21.695 -1.478 1.00 20.87 122 ILE B O 1
ATOM 2129 N N . LYS B 1 123 ? 16.188 20.786 -1.510 1.00 18.85 123 LYS B N 1
ATOM 2130 C CA . LYS B 1 123 ? 16.832 22.053 -1.104 1.00 16.93 123 LYS B CA 1
ATOM 2131 C C . LYS B 1 123 ? 16.624 23.154 -2.166 1.00 19.09 123 LYS B C 1
ATOM 2132 O O . LYS B 1 123 ? 16.401 24.315 -1.804 1.00 21.23 123 LYS B O 1
ATOM 2138 N N . HIS B 1 124 ? 16.726 22.783 -3.442 1.00 19.13 124 HIS B N 1
ATOM 2139 C CA . HIS B 1 124 ? 16.484 23.720 -4.552 1.00 22.32 124 HIS B CA 1
ATOM 2140 C C . HIS B 1 124 ? 15.051 24.260 -4.526 1.00 22.65 124 HIS B C 1
ATOM 2141 O O . HIS B 1 124 ? 14.806 25.473 -4.648 1.00 22.98 124 HIS B O 1
ATOM 2148 N N . ILE B 1 125 ? 14.100 23.351 -4.361 1.00 19.34 125 ILE B N 1
ATOM 2149 C CA . ILE B 1 125 ? 12.695 23.744 -4.331 1.00 19.60 125 ILE B CA 1
ATOM 2150 C C . ILE B 1 125 ? 12.454 24.701 -3.155 1.00 20.72 125 ILE B C 1
ATOM 2151 O O . ILE B 1 125 ? 11.809 25.748 -3.317 1.00 19.93 125 ILE B O 1
ATOM 2156 N N . LEU B 1 126 ? 12.993 24.376 -1.987 1.00 20.61 126 LEU B N 1
ATOM 2157 C CA . LEU B 1 126 ? 12.740 25.216 -0.817 1.00 18.24 126 LEU B CA 1
ATOM 2158 C C . LEU B 1 126 ? 13.397 26.572 -0.981 1.00 18.89 126 LEU B C 1
ATOM 2159 O O . LEU B 1 126 ? 12.821 27.581 -0.588 1.00 21.76 126 LEU B O 1
ATOM 2164 N N . ALA B 1 127 ? 14.567 26.616 -1.614 1.00 21.60 127 ALA B N 1
ATOM 2165 C CA . ALA B 1 127 ? 15.235 27.895 -1.870 1.00 25.05 127 ALA B CA 1
ATOM 2166 C C . ALA B 1 127 ? 14.379 28.801 -2.773 1.00 25.39 127 ALA B C 1
ATOM 2167 O O . ALA B 1 127 ? 14.467 30.021 -2.694 1.00 27.09 127 ALA B O 1
ATOM 2169 N N . ASN B 1 128 ? 13.602 28.197 -3.659 1.00 22.47 128 ASN B N 1
ATOM 2170 C CA . ASN B 1 128 ? 12.819 28.943 -4.639 1.00 23.67 128 ASN B CA 1
ATOM 2171 C C . ASN B 1 128 ? 11.333 28.828 -4.363 1.00 22.12 128 ASN B C 1
ATOM 2172 O O . ASN B 1 128 ? 10.506 29.014 -5.242 1.00 23.07 128 ASN B O 1
ATOM 2177 N N . PHE B 1 129 ? 11.004 28.554 -3.115 1.00 21.21 129 PHE B N 1
ATOM 2178 C CA . PHE B 1 129 ? 9.633 28.262 -2.731 1.00 19.47 129 PHE B CA 1
ATOM 2179 C C . PHE B 1 129 ? 8.573 29.277 -3.179 1.00 20.51 129 PHE B C 1
ATOM 2180 O O . PHE B 1 129 ? 7.497 28.896 -3.617 1.00 22.71 129 PHE B O 1
ATOM 2188 N N . LYS B 1 130 ? 8.864 30.571 -3.064 1.00 24.06 130 LYS B N 1
ATOM 2189 C CA . LYS B 1 130 ? 7.885 31.579 -3.443 1.00 26.58 130 LYS B CA 1
ATOM 2190 C C . LYS B 1 130 ? 7.681 31.710 -4.948 1.00 28.11 130 LYS B C 1
ATOM 2191 O O . LYS B 1 130 ? 6.786 32.435 -5.400 1.00 28.87 130 LYS B O 1
ATOM 2194 N N . ASN B 1 131 ? 8.519 31.060 -5.746 1.00 21.50 131 ASN B N 1
ATOM 2195 C CA . ASN B 1 131 ? 8.394 31.179 -7.180 1.00 22.67 131 ASN B CA 1
ATOM 2196 C C . ASN B 1 131 ? 7.333 30.227 -7.711 1.00 22.36 131 ASN B C 1
ATOM 2197 O O . ASN B 1 131 ? 6.818 30.370 -8.804 1.00 25.80 131 ASN B O 1
ATOM 2202 N N . TYR B 1 132 ? 6.993 29.209 -6.922 1.00 13.82 132 TYR B N 1
ATOM 2203 C CA . TYR B 1 132 ? 6.055 28.143 -7.442 1.00 12.25 132 TYR B CA 1
ATOM 2204 C C . TYR B 1 132 ? 4.581 28.316 -7.136 1.00 14.03 132 TYR B C 1
ATOM 2205 O O . TYR B 1 132 ? 4.182 28.883 -6.096 1.00 16.48 132 TYR B O 1
ATOM 2214 N N . GLN B 1 133 ? 3.759 27.757 -8.023 1.00 12.30 133 GLN B N 1
ATOM 2215 C CA . GLN B 1 133 ? 2.420 27.326 -7.694 1.00 13.26 133 GLN B CA 1
ATOM 2216 C C . GLN B 1 133 ? 2.425 25.808 -7.631 1.00 13.42 133 GLN B C 1
ATOM 2217 O O . GLN B 1 133 ? 3.261 25.167 -8.270 1.00 13.62 133 GLN B O 1
ATOM 2223 N N . PHE B 1 134 ? 1.477 25.248 -6.878 1.00 12.86 134 PHE B N 1
ATOM 2224 C CA . PHE B 1 134 ? 1.491 23.812 -6.519 1.00 11.99 134 PHE B CA 1
ATOM 2225 C C . PHE B 1 134 ? 0.243 23.144 -6.994 1.00 12.52 134 PHE B C 1
ATOM 2226 O O . PHE B 1 134 ? -0.851 23.669 -6.809 1.00 13.78 134 PHE B O 1
ATOM 2234 N N . PHE B 1 135 ? 0.396 22.007 -7.733 1.00 11.27 135 PHE B N 1
ATOM 2235 C CA . PHE B 1 135 ? -0.753 21.321 -8.314 1.00 12.09 135 PHE B CA 1
ATOM 2236 C C . PHE B 1 135 ? -0.709 19.841 -8.028 1.00 12.01 135 PHE B C 1
ATOM 2237 O O . PHE B 1 135 ? 0.358 19.227 -8.060 1.00 14.10 135 PHE B O 1
ATOM 2245 N N . ILE B 1 136 ? -1.880 19.288 -7.743 1.00 11.80 136 ILE B N 1
ATOM 2246 C CA . ILE B 1 136 ? -1.947 17.841 -7.528 1.00 13.06 136 ILE B CA 1
ATOM 2247 C C . ILE B 1 136 ? -2.980 17.250 -8.497 1.00 13.32 136 ILE B C 1
ATOM 2248 O O . ILE B 1 136 ? -3.763 17.961 -9.154 1.00 12.30 136 ILE B O 1
ATOM 2253 N N . GLY B 1 137 ? -3.011 15.934 -8.607 1.00 11.43 137 GLY B N 1
ATOM 2254 C CA . GLY B 1 137 ? -3.979 15.284 -9.484 1.00 11.38 137 GLY B CA 1
ATOM 2255 C C . GLY B 1 137 ? -5.419 15.449 -9.010 1.00 12.79 137 GLY B C 1
ATOM 2256 O O . GLY B 1 137 ? -5.705 15.838 -7.883 1.00 13.79 137 GLY B O 1
ATOM 2257 N N . GLU B 1 138 ? -6.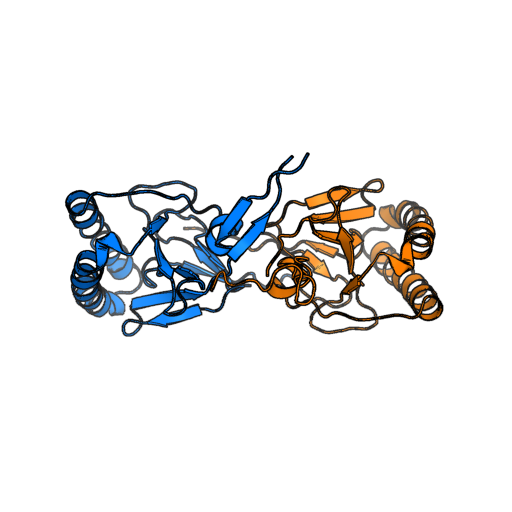342 15.108 -9.908 1.00 13.14 138 GLU B N 1
ATOM 2258 C CA . GLU B 1 138 ? -7.776 15.313 -9.679 1.00 14.29 138 GLU B CA 1
ATOM 2259 C C . GLU B 1 138 ? -8.308 14.687 -8.403 1.00 15.21 138 GLU B C 1
ATOM 2260 O O . GLU B 1 138 ? -9.201 15.292 -7.780 1.00 17.54 138 GLU B O 1
ATOM 2266 N N . ASN B 1 139 ? -7.749 13.529 -8.020 1.00 16.30 139 ASN B N 1
ATOM 2267 C CA . ASN B 1 139 ? -8.129 12.818 -6.790 1.00 16.71 139 ASN B CA 1
ATOM 2268 C C . ASN B 1 139 ? -7.784 13.585 -5.506 1.00 15.50 139 ASN B C 1
ATOM 2269 O O . ASN B 1 139 ? -8.376 13.330 -4.447 1.00 19.55 139 ASN B O 1
ATOM 2274 N N . MET B 1 140 ? -6.836 14.519 -5.608 1.00 12.82 140 MET B N 1
ATOM 2275 C CA . MET B 1 140 ? -6.382 15.318 -4.452 1.00 14.83 140 MET B CA 1
ATOM 2276 C C . MET B 1 140 ? -5.898 14.490 -3.266 1.00 16.70 140 MET B C 1
ATOM 2277 O O . MET B 1 140 ? -6.214 14.784 -2.094 1.00 18.62 140 MET B O 1
ATOM 2282 N N . ASN B 1 141 ? -5.157 13.440 -3.565 1.00 15.17 141 ASN B N 1
ATOM 2283 C CA . ASN B 1 141 ? -4.582 12.542 -2.576 1.00 16.95 141 ASN B CA 1
ATOM 2284 C C . ASN B 1 141 ? -3.376 13.234 -1.925 1.00 17.13 141 ASN B C 1
ATOM 2285 O O . ASN B 1 141 ? -2.449 13.638 -2.618 1.00 16.17 141 ASN B O 1
ATOM 2290 N N . PRO B 1 142 ? -3.370 13.378 -0.587 1.00 16.79 142 PRO B N 1
ATOM 2291 C CA . PRO B 1 142 ? -2.278 14.084 0.098 1.00 17.97 142 PRO B CA 1
ATOM 2292 C C . PRO B 1 142 ? -0.949 13.316 0.016 1.00 19.49 142 PRO B C 1
ATOM 2293 O O . PRO B 1 142 ? 0.100 13.897 0.377 1.00 21.23 142 PRO B O 1
ATOM 2297 N N . ASP B 1 143 ? -0.986 12.060 -0.449 1.00 16.06 143 ASP B N 1
ATOM 2298 C CA . ASP B 1 143 ? 0.221 11.265 -0.612 1.00 17.28 143 ASP B CA 1
ATOM 2299 C C . ASP B 1 143 ? 0.700 11.332 -2.071 1.00 18.59 143 ASP B C 1
ATOM 2300 O O . ASP B 1 143 ? 1.784 10.833 -2.386 1.00 17.11 143 ASP B O 1
ATOM 2305 N N . GLY B 1 144 ? -0.117 11.898 -2.959 1.00 14.87 144 GLY B N 1
ATOM 2306 C CA . GLY B 1 144 ? 0.236 11.983 -4.389 1.00 15.49 144 GLY B CA 1
ATOM 2307 C C . GLY B 1 144 ? 1.333 12.993 -4.629 1.00 13.69 144 GLY B C 1
ATOM 2308 O O . GLY B 1 144 ? 1.716 13.764 -3.744 1.00 14.53 144 GLY B O 1
ATOM 2309 N N . MET B 1 145 ? 1.850 13.015 -5.856 1.00 12.37 145 MET B N 1
ATOM 2310 C CA . MET B 1 145 ? 2.841 14.008 -6.255 1.00 13.09 145 MET B CA 1
ATOM 2311 C C . MET B 1 145 ? 2.282 15.415 -6.265 1.00 13.37 145 MET B C 1
ATOM 2312 O O . MET B 1 145 ? 1.113 15.620 -6.586 1.00 14.18 145 MET B O 1
ATOM 2317 N N . VAL B 1 146 ? 3.146 16.386 -5.936 1.00 11.98 146 VAL B N 1
ATOM 2318 C CA . VAL B 1 146 ? 2.811 17.800 -6.116 1.00 11.77 146 VAL B CA 1
ATOM 2319 C C . VAL B 1 146 ? 3.670 18.341 -7.245 1.00 12.90 146 VAL B C 1
ATOM 2320 O O . VAL B 1 146 ? 4.892 18.435 -7.111 1.00 14.87 146 VAL B O 1
ATOM 2324 N N . ALA B 1 147 ? 3.015 18.599 -8.377 1.00 10.91 147 ALA B N 1
ATOM 2325 C CA . ALA B 1 147 ? 3.728 19.219 -9.514 1.00 12.58 147 ALA B CA 1
ATOM 2326 C C . ALA B 1 147 ? 3.964 20.708 -9.250 1.00 14.08 147 ALA B C 1
ATOM 2327 O O . ALA B 1 147 ? 3.101 21.399 -8.674 1.00 13.62 147 ALA B O 1
ATOM 2329 N N . LEU B 1 148 ? 5.104 21.209 -9.714 1.00 10.37 148 LEU B N 1
ATOM 2330 C CA . LEU B 1 148 ? 5.455 22.615 -9.470 1.00 10.87 148 LEU B CA 1
ATOM 2331 C C . LEU B 1 148 ? 5.337 23.411 -10.768 1.00 12.06 148 LEU B C 1
ATOM 2332 O O . LEU B 1 148 ? 5.914 23.036 -11.783 1.00 12.92 148 LEU B O 1
ATOM 2337 N N . LEU B 1 149 ? 4.610 24.504 -10.740 1.00 10.93 149 LEU B N 1
ATOM 2338 C CA . LEU B 1 149 ? 4.489 25.420 -11.915 1.00 9.57 149 LEU B CA 1
ATOM 2339 C C . LEU B 1 149 ? 5.420 26.598 -11.715 1.00 10.66 149 LEU B C 1
ATOM 2340 O O . LEU B 1 149 ? 5.351 27.308 -10.680 1.00 11.84 149 LEU B O 1
ATOM 2345 N N . ASP B 1 150 ? 6.255 26.824 -12.723 1.00 10.20 150 ASP B N 1
ATOM 2346 C CA . ASP B 1 150 ? 7.139 28.000 -12.775 1.00 11.06 150 ASP B CA 1
ATOM 2347 C C . ASP B 1 150 ? 7.115 28.544 -14.196 1.00 10.86 150 ASP B C 1
ATOM 2348 O O . ASP B 1 150 ? 6.410 28.032 -15.048 1.00 11.71 150 ASP B O 1
ATOM 2353 N N . TYR B 1 151 ? 7.871 29.608 -14.421 1.00 11.86 151 TYR B N 1
ATOM 2354 C CA . TYR B 1 151 ? 7.934 30.268 -15.736 1.00 12.35 151 TYR B CA 1
ATOM 2355 C C . TYR B 1 151 ? 9.338 30.300 -16.246 1.00 14.57 151 TYR B C 1
ATOM 2356 O O . TYR B 1 151 ? 10.272 30.472 -15.437 1.00 17.58 151 TYR B O 1
ATOM 2365 N N . ARG B 1 152 ? 9.529 30.132 -17.558 1.00 14.73 152 ARG B N 1
ATOM 2366 C CA . ARG B 1 152 ? 10.874 30.223 -18.145 1.00 15.56 152 ARG B CA 1
ATOM 2367 C C . ARG B 1 152 ? 11.493 31.630 -17.985 1.00 16.56 152 ARG B C 1
ATOM 2368 O O . ARG B 1 152 ? 10.815 32.611 -17.565 1.00 16.85 152 ARG B O 1
ATOM 2376 N N . GLU B 1 153 ? 12.776 31.759 -18.361 1.00 20.19 153 GLU B N 1
ATOM 2377 C CA . GLU B 1 153 ? 13.490 33.042 -18.268 1.00 22.11 153 GLU B CA 1
ATOM 2378 C C . GLU B 1 153 ? 12.811 34.152 -19.084 1.00 20.92 153 GLU B C 1
ATOM 2379 O O . GLU B 1 153 ? 12.965 35.345 -18.792 1.00 23.82 153 GLU B O 1
ATOM 2381 N N . ASP B 1 154 ? 12.059 33.793 -20.120 1.00 17.91 154 ASP B N 1
ATOM 2382 C CA . ASP B 1 154 ? 11.299 34.788 -20.885 1.00 17.49 154 ASP B CA 1
ATOM 2383 C C . ASP B 1 154 ? 10.189 35.456 -20.085 1.00 17.40 154 ASP B C 1
ATOM 2384 O O . ASP B 1 154 ? 9.597 36.423 -20.563 1.00 16.91 154 ASP B O 1
ATOM 2389 N N . GLY B 1 155 ? 9.870 34.939 -18.910 1.00 17.32 155 GLY B N 1
ATOM 2390 C CA . GLY B 1 155 ? 8.867 35.577 -18.068 1.00 16.31 155 GLY B CA 1
ATOM 2391 C C . GLY B 1 155 ? 7.449 35.124 -18.321 1.00 12.96 155 GLY B C 1
ATOM 2392 O O . GLY B 1 155 ? 6.548 35.417 -17.514 1.00 13.29 155 GLY B O 1
ATOM 2393 N N . VAL B 1 156 ? 7.215 34.410 -19.441 1.00 12.15 156 VAL B N 1
ATOM 2394 C CA . VAL B 1 156 ? 5.823 34.176 -19.846 1.00 12.45 156 VAL B CA 1
ATOM 2395 C C . VAL B 1 156 ? 5.470 32.732 -20.171 1.00 12.04 156 VAL B C 1
ATOM 2396 O O . VAL B 1 156 ? 4.295 32.381 -20.165 1.00 13.01 156 VAL B O 1
ATOM 2400 N N . THR B 1 157 ? 6.469 31.909 -20.477 1.00 11.33 157 THR B N 1
ATOM 2401 C CA . THR B 1 157 ? 6.157 30.516 -20.856 1.00 11.43 157 THR B CA 1
ATOM 2402 C C . THR B 1 157 ? 6.075 29.629 -19.578 1.00 11.18 157 THR B C 1
ATOM 2403 O O . THR B 1 157 ? 7.062 29.519 -18.846 1.00 12.94 157 THR B O 1
ATOM 2407 N N . PRO B 1 158 ? 4.903 29.023 -19.321 1.00 10.05 158 PRO B N 1
ATOM 2408 C CA . PRO B 1 158 ? 4.740 28.136 -18.143 1.00 10.29 158 PRO B CA 1
ATOM 2409 C C . PRO B 1 158 ? 5.384 26.765 -18.364 1.00 10.06 158 PRO B C 1
ATOM 2410 O O . PRO B 1 158 ? 5.369 26.250 -19.485 1.00 11.19 158 PRO B O 1
ATOM 2414 N N . TYR B 1 159 ? 5.946 26.226 -17.307 1.00 9.52 159 TYR B N 1
ATOM 2415 C CA . TYR B 1 159 ? 6.345 24.817 -17.369 1.00 9.86 159 TYR B CA 1
ATOM 2416 C C . TYR B 1 159 ? 6.122 24.211 -16.010 1.00 9.08 159 TYR B C 1
ATOM 2417 O O . TYR B 1 159 ? 6.089 24.884 -14.965 1.00 11.56 159 TYR B O 1
ATOM 2426 N N . MET B 1 160 ? 5.935 22.900 -16.040 1.00 11.09 160 MET B N 1
ATOM 2427 C CA . MET B 1 160 ? 5.660 22.161 -14.813 1.00 10.28 160 MET B CA 1
ATOM 2428 C C . MET B 1 160 ? 6.660 21.088 -14.583 1.00 10.61 160 MET B C 1
ATOM 2429 O O . MET B 1 160 ? 7.095 20.426 -15.520 1.00 11.40 160 MET B O 1
ATOM 2434 N N . ILE B 1 161 ? 7.067 20.893 -13.328 1.00 10.44 161 ILE B N 1
ATOM 2435 C CA . ILE B 1 161 ? 8.102 19.955 -12.944 1.00 11.25 161 ILE B CA 1
ATOM 2436 C C . ILE B 1 161 ? 7.444 18.813 -12.169 1.00 12.30 161 ILE B C 1
ATOM 2437 O O . ILE B 1 161 ? 6.660 19.007 -11.230 1.00 12.76 161 ILE B O 1
ATOM 2442 N N . PHE B 1 162 ? 7.795 17.593 -12.578 1.00 11.45 162 PHE B N 1
ATOM 2443 C CA . PHE B 1 162 ? 7.329 16.323 -11.989 1.00 11.35 162 PHE B CA 1
ATOM 2444 C C . PHE B 1 162 ? 8.511 15.451 -11.657 1.00 13.74 162 PHE B C 1
ATOM 2445 O O . PHE B 1 162 ? 9.539 15.440 -12.332 1.00 14.84 162 PHE B O 1
ATOM 2453 N N . PHE B 1 163 ? 8.412 14.599 -10.629 1.00 13.37 163 PHE B N 1
ATOM 2454 C CA . PHE B 1 163 ? 9.448 13.581 -10.340 1.00 12.81 163 PHE B CA 1
ATOM 2455 C C . PHE B 1 163 ? 9.223 12.356 -11.220 1.00 14.19 163 PHE B C 1
ATOM 2456 O O . PHE B 1 163 ? 8.171 11.726 -11.118 1.00 14.31 163 PHE B O 1
ATOM 2464 N N . LYS B 1 164 ? 10.189 12.046 -12.087 1.00 13.56 164 LYS B N 1
ATOM 2465 C CA . LYS B 1 164 ? 10.021 10.956 -13.043 1.00 15.01 164 LYS B CA 1
ATOM 2466 C C . LYS B 1 164 ? 9.763 9.637 -12.309 1.00 18.20 164 LYS B C 1
ATOM 2467 O O . LYS B 1 164 ? 8.985 8.807 -12.781 1.00 16.99 164 LYS B O 1
ATOM 2473 N N . ASP B 1 165 ? 10.442 9.390 -11.182 1.00 14.92 165 ASP B N 1
ATOM 2474 C CA . ASP B 1 165 ? 10.279 8.115 -10.451 1.00 16.24 165 ASP B CA 1
ATOM 2475 C C . ASP B 1 165 ? 8.877 7.955 -9.817 1.00 16.61 165 ASP B C 1
ATOM 2476 O O . ASP B 1 165 ? 8.512 6.853 -9.401 1.00 19.42 165 ASP B O 1
ATOM 2481 N N . GLY B 1 166 ? 8.140 9.057 -9.697 1.00 14.24 166 GLY B N 1
ATOM 2482 C CA . GLY B 1 166 ? 6.779 9.068 -9.210 1.00 15.76 166 GLY B CA 1
ATOM 2483 C C . GLY B 1 166 ? 5.716 8.943 -10.292 1.00 16.03 166 GLY B C 1
ATOM 2484 O O . GLY B 1 166 ? 4.519 9.110 -10.011 1.00 16.61 166 GLY B O 1
ATOM 2485 N N . LEU B 1 167 ? 6.136 8.669 -11.534 1.00 15.02 167 LEU B N 1
ATOM 2486 C CA . LEU B 1 167 ? 5.210 8.509 -12.658 1.00 15.09 167 LEU B CA 1
ATOM 2487 C C . LEU B 1 167 ? 5.212 7.118 -13.231 1.00 18.03 167 LEU B C 1
ATOM 2488 O O . LEU B 1 167 ? 6.222 6.426 -13.163 1.00 23.67 167 LEU B O 1
ATOM 2493 N N . GLU B 1 168 ? 4.065 6.714 -13.787 1.00 18.11 168 GLU B N 1
ATOM 2494 C CA . GLU B 1 168 ? 3.963 5.528 -14.631 1.00 19.70 168 GLU B CA 1
ATOM 2495 C C . GLU B 1 168 ? 3.558 5.973 -16.021 1.00 19.63 168 GLU B C 1
ATOM 2496 O O . GLU B 1 168 ? 2.661 6.815 -16.193 1.00 20.99 168 GLU B O 1
ATOM 2502 N N . MET B 1 169 ? 4.210 5.422 -17.018 1.00 20.56 169 MET B N 1
ATOM 2503 C CA . MET B 1 169 ? 3.886 5.730 -18.411 1.00 21.80 169 MET B CA 1
ATOM 2504 C C . MET B 1 169 ? 2.943 4.633 -18.924 1.00 21.27 169 MET B C 1
ATOM 2505 O O . MET B 1 169 ? 3.193 3.420 -18.746 1.00 25.21 169 MET B O 1
ATOM 2509 N N . GLU B 1 170 ? 1.842 5.041 -19.550 1.00 17.18 170 GLU B N 1
ATOM 2510 C CA . GLU B 1 170 ? 0.867 4.127 -20.110 1.00 19.03 170 GLU B CA 1
ATOM 2511 C C . GLU B 1 170 ? 0.501 4.556 -21.521 1.00 18.03 170 GLU B C 1
ATOM 2512 O O . GLU B 1 170 ? -0.079 5.624 -21.733 1.00 17.40 170 GLU B O 1
ATOM 2518 N N . LYS B 1 171 ? 0.843 3.734 -22.499 1.00 19.58 171 LYS B N 1
ATOM 2519 C CA . LYS B 1 171 ? 0.455 4.052 -23.858 1.00 19.13 171 LYS B CA 1
ATOM 2520 C C . LYS B 1 171 ? -1.048 3.910 -24.037 1.00 19.24 171 LYS B C 1
ATOM 2521 O O . LYS B 1 171 ? -1.671 2.971 -23.521 1.00 20.25 171 LYS B O 1
ATOM 2526 N N . CYS B 1 172 ? -1.631 4.807 -24.812 1.00 13.41 172 CYS B N 1
ATOM 2527 C CA A CYS B 1 172 ? -2.968 4.577 -25.372 0.90 12.16 172 CYS B CA 1
ATOM 2528 C CA B CYS B 1 172 ? -2.940 4.572 -25.370 0.10 12.69 172 CYS B CA 1
ATOM 2529 C C . CYS B 1 172 ? -2.684 3.756 -26.624 1.00 13.29 172 CYS B C 1
ATOM 2530 O O . CYS B 1 172 ? -2.160 4.276 -27.601 1.00 15.52 172 CYS B O 1
ATOM 2535 N N . LEU B 1 173 ? -3.021 2.469 -26.594 1.00 11.64 173 LEU B N 1
ATOM 2536 C CA . LEU B 1 173 ? -2.671 1.577 -27.702 1.00 12.53 173 LEU B CA 1
ATOM 2537 C C . LEU B 1 173 ? -3.580 1.787 -28.897 1.00 12.87 173 LEU B C 1
ATOM 2538 O O . LEU B 1 173 ? -4.799 1.594 -28.805 1.00 14.22 173 LEU B O 1
ATOM 2543 N N . GLU B 1 174 ? -2.986 2.154 -30.036 1.00 12.25 174 GLU B N 1
ATOM 2544 C CA . GLU B 1 174 ? -3.759 2.373 -31.234 1.00 12.80 174 GLU B CA 1
ATOM 2545 C C . GLU B 1 174 ? -4.336 1.051 -31.763 1.00 13.05 174 GLU B C 1
ATOM 2546 O O . GLU B 1 174 ? -3.722 -0.035 -31.688 1.00 12.66 174 GLU B O 1
ATOM 2552 N N . HIS B 1 175 ? -5.545 1.122 -32.299 1.00 13.71 175 HIS B N 1
ATOM 2553 C CA . HIS B 1 175 ? -6.184 -0.069 -32.799 1.00 14.00 175 HIS B CA 1
ATOM 2554 C C . HIS B 1 175 ? -5.594 -0.515 -34.145 1.00 14.39 175 HIS B C 1
ATOM 2555 O O . HIS B 1 175 ? -4.995 0.297 -34.878 1.00 16.27 175 HIS B O 1
ATOM 2562 N N . HIS B 1 176 ? -5.731 -1.799 -34.448 1.00 15.47 176 HIS B N 1
ATOM 2563 C CA . HIS B 1 176 ? -5.353 -2.315 -35.734 1.00 14.85 176 HIS B CA 1
ATOM 2564 C C . HIS B 1 176 ? -6.454 -1.938 -36.707 1.00 22.19 176 HIS B C 1
ATOM 2565 O O . HIS B 1 176 ? -7.629 -2.172 -36.430 1.00 30.42 176 HIS B O 1
ATOM 2572 N N . HIS B 1 177 ? -6.091 -1.387 -37.858 1.00 22.20 177 HIS B N 1
ATOM 2573 C CA . HIS B 1 177 ? -7.153 -0.886 -38.732 1.00 28.91 177 HIS B CA 1
ATOM 2574 C C . HIS B 1 177 ? -7.417 -1.820 -39.913 1.00 39.35 177 HIS B C 1
ATOM 2575 O O . HIS B 1 177 ? -6.576 -2.660 -40.213 1.00 41.13 177 HIS B O 1
#

GO terms:
  GO:0005576 extracellular region (C, IDA)
  GO:0005634 nucleus (C, IDA)
  GO:0005771 multivesicular body (C, IDA)
  GO:1902230 negative regulation of intrinsic apoptotic signaling pathway in response to DNA damage (P, IMP)
  GO:0005576 extracellular region (C, TAS)
  GO:0005515 protein binding (F, IPI)
  GO:0005829 cytosol (C, IDA)
  GO:0005509 calcium ion binding (F, IDA)
  GO:0000922 spindle pole (C, IDA)
  GO:0005737 cytoplasm (C, IDA)
  GO:0005881 cytoplasmic microtubule (C, IDA)
  GO:0009615 response to virus (P, IEP)
  GO:0005737 cytoplasm (C, TAS)
  GO:0043066 negative regulation of apoptotic process (P, TAS)
  GO:0006816 calcium ion transport (P, IC)
  GO:0006874 intracellular calcium ion homeostasis (P, IC)
  GO:0070062 extracellular exosome (C, HDA)
  GO:0003723 RNA binding (F, HDA)

InterPro domains:
  IPR011057 Mss4-like superfamily [SSF51316] (1-172)
  IPR011323 Mss4/translationally controlled tumour-associated TCTP [G3DSA:2.170.150.10] (1-172)
  IPR018103 Translationally controlled tumour protein, conserved site [PS01002] (48-58)
  IPR018103 Translationally controlled tumour protein, conserved site [PS01003] (129-151)
  IPR018105 Translationally controlled tumour protein [PF00838] (1-168)
  IPR018105 Translationally controlled tumour 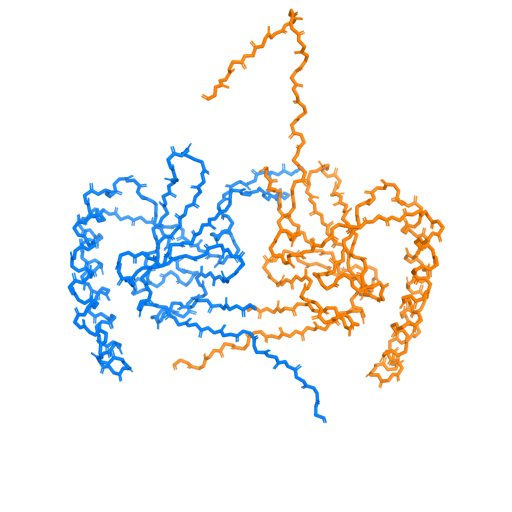protein [PR01653] (1-21)
  IPR018105 Translationally controlled tumour protein [PR01653] (49-60)
  IPR018105 Translationally controlled tumour protein [PR01653] (62-81)
  IPR018105 Translationally controlled tumour protein [PTHR11991] (1-172)
  IPR034737 Translationally controlled tumour protein (TCTP) domain [PS51797] (1-172)

Radius of gyration: 23.46 Å; Cα contacts (8 Å, |Δi|>4): 560; chains: 2; bounding box: 50×71×64 Å

Sequence (321 aa):
MMIIYRDLLIISHDEMFSDIIYKIREIADGLCLEVEGKMVSRTTEGESTVITGVDIVMNHHLQETSFTKEAYKKYIKKDYMKSSIKGKLEEQRPERVKPFMTGAAEQIKHILANFKNYQFFIGENMNPDGMVALLDYREDGVTPYMIIFFKDGLEMEKCLEHHHHMMIIIYRDLISHDEMFSDIYKIREIADGLCLEVEGKMVSNASAEGPPEGEGTESTVVITGVDIVMNHHLQETSSFTKEAYKKYIKDYMKSSIKGKLEEQRPERVKPFMTTGAAEQQIKHILANFKNYQFFIGENMNPDGMVALLDYREDGVTPYMIFFKDGLEMEKCCLEHHH

Organism: Homo sapiens (NCBI:txid9606)

CATH classification: 2.170.150.10

B-factor: mean 23.24, std 10.9, range [8.62, 82.71]

Nearest PDB structures (foldseek):
  5o9m-assembly1_A  TM=1.006E+00  e=1.720E-30  Homo sapiens
  5o9l-assembly2_B  TM=9.564E-01  e=3.924E-28  Homo sapiens
  5o9m-assembly1_B  TM=9.337E-01  e=4.088E-27  Homo sapiens
  3ebm-assembly4_D  TM=9.910E-01  e=6.001E-26  Homo sapiens
  1yz1-assembly2_B  TM=1.001E+00  e=1.172E-24  Homo sapiens

Secondary structure (P-SEA, 3-state):
cbbbbcccccccccccccbbbbcccccbbbbbbbbbbbbcccbbbbbccaaaaaabbbbbbbcaaaaaaaaaaaaaaaaaaaaaccccaaaaaaaaaaaaaaaaaaacccbbbbbccccccccbbbbbbbcccccbbbbbbccccbbbbcccccccc/cbbbbccccccccccccccccccccccbbbbbbbbccccccccccccccccccccccaaaaaabbbbbbbcaaaaaaaaaaaaaaaaaaaaaccccaaaaaaaaaaaaaaaaaaacccbbbbbccccccccbbbbbbbcccccbbbbbbccccbbbbbcccccc

Foldseek 3Di:
DKWKAFQPPRATQAGVPFDWDADLVRFKIKTWWAWDWDWDDVIDIDIDTPSCVVRVWDWDDDDLVRVVVLLVLLLVVLLVVCVVPPVVCNVVNVVSSVVVNVVCSVCVVQWTWIFGNVPDSNTWIKTWHAPPVRHIIMIMTGPSRIDMDDPDDDDDD/DKFKAFQPPRAGQAGPPFDWDADLVNFKIKTWWDFDAPPDDDPPVDDDDDDPAGDDTVSCVVRVWDWDDDDLVRVVVLLVLLLVVLLVVCVVPPPVCNVVNVVSSVVVNVVCSVCVVQWIWIFGNSPDSSTWIKTWHAPPVRHIIMIMTGSSRIDMGDPDDDDD

Solvent-accessible surface area: 16808 Å² total